Protein AF-A0A6J8E2Y9-F1 (afdb_monomer_lite)

InterPro domains:
  IPR000033 LDLR class B repeat [SM00135] (121-161)
  IPR011042 Six-bladed beta-propeller, TolB-like [G3DSA:2.120.10.30] (101-219)

Structure (mmCIF, N/CA/C/O backbone):
data_AF-A0A6J8E2Y9-F1
#
_entry.id   AF-A0A6J8E2Y9-F1
#
loop_
_atom_site.group_PDB
_atom_site.id
_atom_site.type_symbol
_atom_site.label_atom_id
_atom_site.label_alt_id
_atom_site.label_comp_id
_atom_site.label_asym_id
_atom_site.label_entity_id
_atom_site.label_seq_id
_atom_site.pdbx_PDB_ins_code
_atom_site.Cartn_x
_atom_site.Cartn_y
_atom_site.Cartn_z
_atom_site.occupancy
_atom_site.B_iso_or_equiv
_atom_site.auth_seq_id
_atom_site.auth_comp_id
_atom_site.auth_asym_id
_atom_site.auth_atom_id
_atom_site.pdbx_PDB_model_num
ATOM 1 N N . MET A 1 1 ? -20.180 -26.481 -10.923 1.00 70.12 1 MET A N 1
ATOM 2 C CA . MET A 1 1 ? -19.318 -27.509 -11.562 1.00 70.12 1 MET A CA 1
ATOM 3 C C . MET A 1 1 ? -18.965 -28.592 -10.558 1.00 70.12 1 MET A C 1
ATOM 5 O O . MET A 1 1 ? -19.263 -29.741 -10.837 1.00 70.12 1 MET A O 1
ATOM 9 N N . TRP A 1 2 ? -18.386 -28.246 -9.404 1.00 77.81 2 TRP A N 1
ATOM 10 C CA . TRP A 1 2 ? -18.069 -29.226 -8.360 1.00 77.81 2 TRP A CA 1
ATOM 11 C C . TRP A 1 2 ? -19.312 -29.910 -7.776 1.00 77.81 2 TRP A C 1
ATOM 13 O O . TRP A 1 2 ? -19.297 -31.125 -7.638 1.00 77.81 2 TRP A O 1
ATOM 23 N N . ASP A 1 3 ? -20.413 -29.176 -7.580 1.00 77.62 3 ASP A N 1
ATOM 24 C CA . ASP A 1 3 ? -21.692 -29.759 -7.129 1.00 77.62 3 ASP A CA 1
ATOM 25 C C . ASP A 1 3 ? -22.223 -30.817 -8.105 1.00 77.62 3 ASP A C 1
ATOM 27 O O . ASP A 1 3 ? -22.587 -31.912 -7.704 1.00 77.62 3 ASP A O 1
ATOM 31 N N . LEU A 1 4 ? -22.143 -30.546 -9.413 1.00 81.12 4 LEU A N 1
ATOM 32 C CA . LEU A 1 4 ? -22.521 -31.510 -10.452 1.00 81.12 4 LEU A CA 1
ATOM 33 C C . LEU A 1 4 ? -21.647 -32.776 -10.403 1.00 81.12 4 LEU A C 1
ATOM 35 O O . LEU A 1 4 ? -22.139 -33.876 -10.629 1.00 81.12 4 LEU A O 1
ATOM 39 N N . LEU A 1 5 ? -20.350 -32.630 -10.117 1.00 78.56 5 LEU A N 1
ATOM 40 C CA . LEU A 1 5 ? -19.433 -33.763 -9.972 1.00 78.56 5 LEU A CA 1
ATOM 41 C C . LEU A 1 5 ? -19.804 -34.612 -8.743 1.00 78.56 5 LEU A C 1
ATOM 43 O O . LEU A 1 5 ? -19.830 -35.838 -8.831 1.00 78.56 5 LEU A O 1
ATOM 47 N N . ILE A 1 6 ? -20.143 -33.960 -7.625 1.00 78.69 6 ILE A N 1
ATOM 48 C CA . ILE A 1 6 ? -20.624 -34.611 -6.399 1.00 78.69 6 ILE A CA 1
ATOM 49 C C . ILE A 1 6 ? -21.936 -35.350 -6.667 1.00 78.69 6 ILE A C 1
ATOM 51 O O . ILE A 1 6 ? -22.063 -36.511 -6.279 1.00 78.69 6 ILE A O 1
ATOM 55 N N . ASP A 1 7 ? -22.880 -34.723 -7.365 1.00 81.94 7 ASP A N 1
ATOM 56 C CA . ASP A 1 7 ? -24.175 -35.319 -7.697 1.00 81.94 7 ASP A CA 1
ATOM 57 C C . ASP A 1 7 ? -24.011 -36.569 -8.569 1.00 81.94 7 ASP A C 1
ATOM 59 O O . ASP A 1 7 ? -24.633 -37.604 -8.310 1.00 81.94 7 ASP A O 1
ATOM 63 N N . VAL A 1 8 ? -23.122 -36.522 -9.569 1.00 84.19 8 VAL A N 1
ATOM 64 C CA . VAL A 1 8 ? -22.807 -37.681 -10.418 1.00 84.19 8 VAL A CA 1
ATOM 65 C C . VAL A 1 8 ? -22.171 -38.804 -9.598 1.00 84.19 8 VAL A C 1
ATOM 67 O O . VAL A 1 8 ? -22.611 -39.951 -9.696 1.00 84.19 8 VAL A O 1
ATOM 70 N N . CYS A 1 9 ? -21.179 -38.496 -8.758 1.00 80.38 9 CYS A N 1
ATOM 71 C CA . CYS A 1 9 ? -20.552 -39.489 -7.886 1.00 80.38 9 CYS A CA 1
ATOM 72 C C . CYS A 1 9 ? -21.570 -40.122 -6.931 1.00 80.38 9 CYS A C 1
ATOM 74 O O . CYS A 1 9 ? -21.637 -41.345 -6.831 1.00 80.38 9 CYS A O 1
ATOM 76 N N . THR A 1 10 ? -22.432 -39.309 -6.320 1.00 81.19 10 THR A N 1
ATOM 77 C CA . THR A 1 10 ? -23.489 -39.765 -5.408 1.00 81.19 10 THR A CA 1
ATOM 78 C C . THR A 1 10 ? -24.481 -40.682 -6.122 1.00 81.19 10 THR A C 1
ATOM 80 O O . THR A 1 10 ? -24.811 -41.755 -5.616 1.00 81.19 10 THR A O 1
ATOM 83 N N . THR A 1 11 ? -24.889 -40.319 -7.342 1.00 88.12 11 THR A N 1
ATOM 84 C CA . THR A 1 11 ? -25.782 -41.133 -8.186 1.00 88.12 11 THR A CA 1
ATOM 85 C C . THR A 1 11 ? -25.159 -42.489 -8.531 1.00 88.12 11 THR A C 1
ATOM 87 O O . THR A 1 11 ? -25.859 -43.498 -8.597 1.00 88.12 11 THR A O 1
ATOM 90 N N . GLN A 1 12 ? -23.835 -42.541 -8.692 1.00 89.06 12 GLN A N 1
ATOM 91 C CA . GLN A 1 12 ? -23.089 -43.777 -8.941 1.00 89.06 12 GLN A CA 1
ATOM 92 C C . GLN A 1 12 ? -22.624 -44.500 -7.667 1.00 89.06 12 GLN A C 1
ATOM 94 O O . GLN A 1 12 ? -21.910 -45.496 -7.763 1.00 89.06 12 GLN A O 1
ATOM 99 N N . ARG A 1 13 ? -23.044 -44.045 -6.475 1.00 85.56 13 ARG A N 1
ATOM 100 C CA . ARG A 1 13 ? -22.609 -44.577 -5.167 1.00 85.56 13 ARG A CA 1
ATOM 101 C C . ARG A 1 13 ? -21.087 -44.535 -4.967 1.00 85.56 13 ARG A C 1
ATOM 103 O O . ARG A 1 13 ? -20.523 -45.372 -4.267 1.00 85.56 13 ARG A O 1
ATOM 110 N N . LEU A 1 14 ? -20.427 -43.557 -5.579 1.00 80.44 14 LEU A N 1
ATOM 111 C CA . LEU A 1 14 ? -19.013 -43.259 -5.400 1.00 80.44 14 LEU A CA 1
ATOM 112 C C . LEU A 1 14 ? -18.861 -42.126 -4.384 1.00 80.44 14 LEU A C 1
ATOM 114 O O . LEU A 1 14 ? -19.576 -41.126 -4.438 1.00 80.44 14 LEU A O 1
ATOM 118 N N . THR A 1 15 ? -17.900 -42.258 -3.472 1.00 69.56 15 THR A N 1
ATOM 119 C CA . THR A 1 15 ? -17.526 -41.179 -2.554 1.00 69.56 15 THR A CA 1
ATOM 120 C C . THR A 1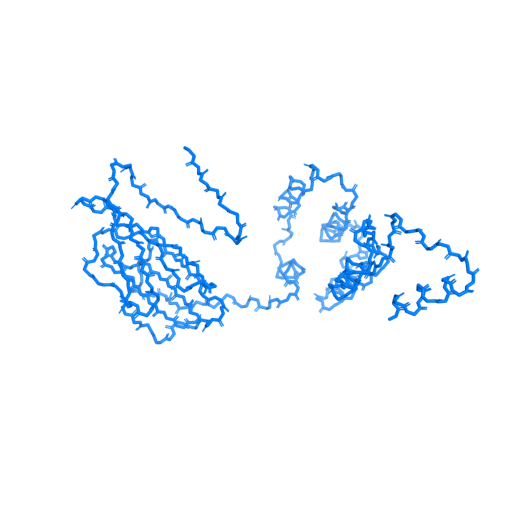 15 ? -16.333 -40.435 -3.129 1.00 69.56 15 THR A C 1
ATOM 122 O O . THR A 1 15 ? -15.267 -41.014 -3.328 1.00 69.56 15 THR A O 1
ATOM 125 N N . LEU A 1 16 ? -16.510 -39.143 -3.393 1.00 68.56 16 LEU A N 1
ATOM 126 C CA . LEU A 1 16 ? -15.423 -38.283 -3.832 1.00 68.56 16 LEU A CA 1
ATOM 127 C C . LEU A 1 16 ? -14.592 -37.890 -2.595 1.00 68.56 16 LEU A C 1
ATOM 129 O O . LEU A 1 16 ? -15.016 -37.070 -1.784 1.00 68.56 16 LEU A O 1
ATOM 133 N N . GLN A 1 17 ? -13.441 -38.538 -2.407 1.00 64.56 17 GLN A N 1
ATOM 134 C CA . GLN A 1 17 ? -12.450 -38.155 -1.399 1.00 64.56 17 GLN A CA 1
ATOM 135 C C . GLN A 1 17 ? -11.298 -37.426 -2.084 1.00 64.56 17 GLN A C 1
ATOM 137 O O . GLN A 1 17 ? -10.570 -37.993 -2.893 1.00 64.56 17 GLN A O 1
ATOM 142 N N . HIS A 1 18 ? -11.134 -36.156 -1.751 1.00 66.88 18 HIS A N 1
ATOM 143 C CA . HIS A 1 18 ? -10.047 -35.306 -2.227 1.00 66.88 18 HIS A CA 1
ATOM 144 C C . HIS A 1 18 ? -9.370 -34.696 -1.010 1.00 66.88 18 HIS A C 1
ATOM 146 O O . HIS A 1 18 ? -9.799 -33.672 -0.482 1.00 66.88 18 HIS A O 1
ATOM 152 N N . GLU A 1 19 ? -8.314 -35.367 -0.567 1.00 75.19 19 GLU A N 1
ATOM 153 C CA . GLU A 1 19 ? -7.377 -34.840 0.423 1.00 75.19 19 GLU A CA 1
ATOM 154 C C . GLU A 1 19 ? -6.520 -33.723 -0.193 1.00 75.19 19 GLU A C 1
ATOM 156 O O . GLU A 1 19 ? -6.191 -32.746 0.477 1.00 75.19 19 GLU A O 1
ATOM 161 N N . VAL A 1 20 ? -6.241 -33.816 -1.502 1.00 79.00 20 VAL A N 1
ATOM 162 C CA . VAL A 1 20 ? -5.525 -32.798 -2.276 1.00 79.00 20 VAL A CA 1
ATOM 163 C C . VAL A 1 20 ? -6.256 -32.502 -3.587 1.00 79.00 20 VAL A C 1
ATOM 165 O O . VAL A 1 20 ? -6.556 -33.412 -4.359 1.00 79.00 20 VAL A O 1
ATOM 168 N N . VAL A 1 21 ? -6.511 -31.224 -3.870 1.00 79.31 21 VAL A N 1
ATOM 169 C CA . VAL A 1 21 ? -7.114 -30.750 -5.125 1.00 79.31 21 VAL A CA 1
ATOM 170 C C . VAL A 1 21 ? -6.085 -29.929 -5.893 1.00 79.31 21 VAL A C 1
ATOM 172 O O . VAL A 1 21 ? -5.622 -28.896 -5.409 1.00 79.31 21 VAL A O 1
ATOM 175 N N . HIS A 1 22 ? -5.726 -30.385 -7.096 1.00 80.00 22 HIS A N 1
ATOM 176 C CA . HIS A 1 22 ? -4.736 -29.714 -7.935 1.00 80.00 22 HIS A CA 1
ATOM 177 C C . HIS A 1 22 ? -5.402 -28.721 -8.897 1.00 80.00 22 HIS A C 1
ATOM 179 O O . HIS A 1 22 ? -6.110 -29.131 -9.818 1.00 80.00 22 HIS A O 1
ATOM 185 N N . ILE A 1 23 ? -5.194 -27.420 -8.692 1.00 76.25 23 ILE A N 1
ATOM 186 C CA . ILE A 1 23 ? -5.850 -26.344 -9.461 1.00 76.25 23 ILE A CA 1
ATOM 187 C C . ILE A 1 23 ? -4.864 -25.242 -9.859 1.00 76.25 23 ILE A C 1
ATOM 189 O O . ILE A 1 23 ? -3.729 -25.196 -9.392 1.00 76.25 23 ILE A O 1
ATOM 193 N N . ASP A 1 24 ? -5.259 -24.375 -10.793 1.00 69.50 24 ASP A N 1
ATOM 194 C CA . ASP A 1 24 ? -4.468 -23.191 -11.134 1.00 69.50 24 ASP A CA 1
ATOM 195 C C . ASP A 1 24 ? -4.525 -22.133 -10.012 1.00 69.50 24 ASP A C 1
ATOM 197 O O . ASP A 1 24 ? -5.365 -22.194 -9.120 1.00 69.50 24 ASP A O 1
ATOM 201 N N . PHE A 1 25 ? -3.632 -21.140 -10.063 1.00 67.44 25 PHE A N 1
ATOM 202 C CA . PHE A 1 25 ? -3.518 -20.077 -9.049 1.00 67.44 25 PHE A CA 1
ATOM 203 C C . PHE A 1 25 ? -4.663 -19.043 -9.090 1.00 67.44 25 PHE A C 1
ATOM 205 O O . PHE A 1 25 ? -4.533 -17.935 -8.561 1.00 67.44 25 PHE A O 1
ATOM 212 N N . LYS A 1 26 ? -5.783 -19.330 -9.765 1.00 66.81 26 LYS A N 1
ATOM 213 C CA . LYS A 1 26 ? -6.887 -18.370 -9.837 1.00 66.81 26 LYS A CA 1
ATOM 214 C C . LYS A 1 26 ? -7.632 -18.346 -8.510 1.00 66.81 26 LYS A C 1
ATOM 216 O O . LYS A 1 26 ? -8.218 -19.342 -8.093 1.00 66.81 26 LYS A O 1
ATOM 221 N N . CYS A 1 27 ? -7.725 -17.160 -7.911 1.00 69.12 27 CYS A N 1
ATOM 222 C CA . CYS A 1 27 ? -8.464 -16.937 -6.664 1.00 69.12 27 CYS A CA 1
ATOM 223 C C . CYS A 1 27 ? -9.913 -17.467 -6.722 1.00 69.12 27 CYS A C 1
ATOM 225 O O . CYS A 1 27 ? -10.398 -18.067 -5.764 1.00 69.12 27 CYS A O 1
ATOM 227 N N . ALA A 1 28 ? -10.584 -17.333 -7.873 1.00 74.06 28 ALA A N 1
ATOM 228 C CA . ALA A 1 28 ? -11.926 -17.881 -8.084 1.00 74.06 28 ALA A CA 1
ATOM 229 C C . ALA A 1 28 ? -11.971 -19.419 -7.981 1.00 74.06 28 ALA A C 1
ATOM 231 O O . ALA A 1 28 ? -12.913 -19.964 -7.410 1.00 74.06 28 ALA A O 1
ATOM 232 N N . MET A 1 29 ? -10.945 -20.113 -8.484 1.00 75.44 29 MET A N 1
ATOM 233 C CA . MET A 1 29 ? -10.838 -21.573 -8.401 1.00 75.44 29 MET A CA 1
ATOM 234 C C . MET A 1 29 ? -10.559 -22.020 -6.970 1.00 75.44 29 MET A C 1
ATOM 236 O O . MET A 1 29 ? -11.227 -22.928 -6.481 1.00 75.44 29 MET A O 1
ATOM 240 N N . HIS A 1 30 ? -9.649 -21.330 -6.275 1.00 78.19 30 HIS A N 1
ATOM 241 C CA . HIS A 1 30 ? -9.374 -21.581 -4.860 1.00 78.19 30 HIS A CA 1
ATOM 242 C C . HIS A 1 30 ? -10.644 -21.396 -4.023 1.00 78.19 30 HIS A C 1
ATOM 244 O O . HIS A 1 30 ? -11.036 -22.293 -3.289 1.00 78.19 30 HIS A O 1
ATOM 250 N N . THR A 1 31 ? -11.349 -20.279 -4.215 1.00 80.94 31 THR A N 1
ATOM 251 C CA . THR A 1 31 ? -12.595 -19.972 -3.499 1.00 80.94 31 THR A CA 1
ATOM 252 C C . THR A 1 31 ? -13.671 -21.028 -3.755 1.00 80.94 31 THR A C 1
ATOM 254 O O . THR A 1 31 ? -14.355 -21.446 -2.824 1.00 80.94 31 THR A O 1
ATOM 257 N N . ALA A 1 32 ? -13.833 -21.477 -5.003 1.00 82.62 32 ALA A N 1
ATOM 258 C CA . ALA A 1 32 ? -14.795 -22.520 -5.344 1.00 82.62 32 ALA A CA 1
ATOM 259 C C . ALA A 1 32 ? -14.448 -23.865 -4.682 1.00 82.62 32 ALA A C 1
ATOM 261 O O . ALA A 1 32 ? -15.334 -24.527 -4.143 1.00 82.62 32 ALA A O 1
ATOM 262 N N . VAL A 1 33 ? -13.168 -24.249 -4.681 1.00 82.31 33 VAL A N 1
ATOM 263 C CA . VAL A 1 33 ? -12.699 -25.491 -4.050 1.00 82.31 33 VAL A CA 1
ATOM 264 C C . VAL A 1 33 ? -12.843 -25.428 -2.535 1.00 82.31 33 VAL A C 1
ATOM 266 O O . VAL A 1 33 ? -13.421 -26.345 -1.970 1.00 82.31 33 VAL A O 1
ATOM 269 N N . THR A 1 34 ? -12.437 -24.344 -1.873 1.00 82.81 34 THR A N 1
ATOM 270 C CA . THR A 1 34 ? -12.565 -24.214 -0.411 1.00 82.81 34 THR A CA 1
ATOM 271 C C . THR A 1 34 ? -14.026 -24.213 0.054 1.00 82.81 34 THR A C 1
ATOM 273 O O . THR A 1 34 ? -14.320 -24.748 1.118 1.00 82.81 34 THR A O 1
ATOM 276 N N . LYS A 1 35 ? -14.955 -23.668 -0.747 1.00 85.00 35 LYS A N 1
ATOM 277 C CA . LYS A 1 35 ? -16.403 -23.713 -0.458 1.00 85.00 35 LYS A CA 1
ATOM 278 C C . LYS A 1 35 ? -17.024 -25.098 -0.627 1.00 85.00 35 LYS A C 1
ATOM 280 O O . LYS A 1 35 ? -18.031 -25.388 0.006 1.00 85.00 35 LYS A O 1
ATOM 285 N N . THR A 1 36 ? -16.468 -25.922 -1.510 1.00 83.81 36 THR A N 1
ATOM 286 C CA . THR A 1 36 ? -17.036 -27.243 -1.815 1.00 83.81 36 THR A CA 1
ATOM 287 C C . THR A 1 36 ? -16.364 -28.340 -0.985 1.00 83.81 36 THR A C 1
ATOM 289 O O . THR A 1 36 ? -17.017 -29.228 -0.446 1.00 83.81 36 THR A O 1
ATOM 292 N N . PHE A 1 37 ? -15.045 -28.251 -0.830 1.00 83.75 37 PHE A N 1
ATOM 293 C CA . PHE A 1 37 ? -14.177 -29.251 -0.222 1.00 83.75 37 PHE A CA 1
ATOM 294 C C . PHE A 1 37 ? -13.388 -28.628 0.933 1.00 83.75 37 PHE A C 1
ATOM 296 O O . PHE A 1 37 ? -12.185 -28.404 0.848 1.00 83.75 37 PHE A O 1
ATOM 303 N N . HIS A 1 38 ? -14.087 -28.349 2.033 1.00 79.25 38 HIS A N 1
ATOM 304 C CA . HIS A 1 38 ? -13.563 -27.617 3.193 1.00 79.25 38 HIS A CA 1
ATOM 305 C C . HIS A 1 38 ? -12.289 -28.217 3.818 1.00 79.25 38 HIS A C 1
ATOM 307 O O . HIS A 1 38 ? -11.498 -27.484 4.402 1.00 79.25 38 HIS A O 1
ATOM 313 N N . ALA A 1 39 ? -12.094 -29.535 3.701 1.00 79.31 39 ALA A N 1
ATOM 314 C CA . ALA A 1 39 ? -10.938 -30.252 4.244 1.00 79.31 39 ALA A CA 1
ATOM 315 C C . ALA A 1 39 ? -9.841 -30.546 3.201 1.00 79.31 39 ALA A C 1
ATOM 317 O O . ALA A 1 39 ? -8.832 -31.158 3.541 1.00 79.31 39 ALA A O 1
ATOM 318 N N . ALA A 1 40 ? -10.030 -30.156 1.935 1.00 82.31 40 ALA A N 1
ATOM 319 C CA . ALA A 1 40 ? -9.052 -30.429 0.890 1.00 82.31 40 ALA A CA 1
ATOM 320 C C . ALA A 1 40 ? -7.868 -29.458 0.963 1.00 82.31 40 ALA A C 1
ATOM 322 O O . ALA A 1 40 ? -8.040 -28.239 1.027 1.00 82.31 40 ALA A O 1
ATOM 323 N N . THR A 1 41 ? -6.657 -29.995 0.854 1.00 81.00 41 THR A N 1
ATOM 324 C CA . THR A 1 41 ? -5.452 -29.200 0.624 1.00 81.00 41 THR A CA 1
ATOM 325 C C . THR A 1 41 ? -5.402 -28.779 -0.842 1.00 81.00 41 THR A C 1
ATOM 327 O O . THR A 1 41 ? -5.523 -29.605 -1.746 1.00 81.00 41 THR A O 1
ATOM 330 N N . ILE A 1 42 ? -5.210 -27.490 -1.114 1.00 80.06 42 ILE A N 1
ATOM 331 C CA . ILE A 1 42 ? -5.029 -27.009 -2.487 1.00 80.06 42 ILE A CA 1
ATOM 332 C C . ILE A 1 42 ? -3.561 -27.170 -2.871 1.00 80.06 42 ILE A C 1
ATOM 334 O O . ILE A 1 42 ? -2.676 -26.606 -2.231 1.00 80.06 42 ILE A O 1
ATOM 338 N N . SER A 1 43 ? -3.310 -27.910 -3.947 1.00 80.38 43 SER A N 1
ATOM 339 C CA . SER A 1 43 ? -2.003 -27.960 -4.593 1.00 80.38 43 SER A CA 1
ATOM 340 C C . SER A 1 43 ? -2.068 -27.141 -5.875 1.00 80.38 43 SER A C 1
ATOM 342 O O . SER A 1 43 ? -2.904 -27.376 -6.746 1.00 80.38 43 SER A O 1
ATOM 344 N N . CYS A 1 44 ? -1.221 -26.129 -5.993 1.00 74.62 44 CYS A N 1
ATOM 345 C CA . CYS A 1 44 ? -1.283 -25.234 -7.137 1.00 74.62 44 CYS A CA 1
ATOM 346 C C . CYS A 1 44 ? -0.422 -25.744 -8.298 1.00 74.62 44 CYS A C 1
ATOM 348 O O . CYS A 1 44 ? 0.718 -26.176 -8.124 1.00 74.62 44 CYS A O 1
ATOM 350 N N . CYS A 1 45 ? -0.940 -25.625 -9.517 1.00 77.00 45 CYS A N 1
ATOM 351 C CA . CYS A 1 45 ? -0.294 -26.188 -10.692 1.00 77.00 45 CYS A CA 1
ATOM 352 C C . CYS A 1 45 ? 0.894 -25.349 -11.188 1.00 77.00 45 CYS A C 1
ATOM 354 O O . CYS A 1 45 ? 0.729 -24.271 -11.774 1.00 77.00 45 CYS A O 1
ATOM 356 N N . ARG A 1 46 ? 2.107 -25.907 -11.038 1.00 73.94 46 ARG A N 1
ATOM 357 C CA . ARG A 1 46 ? 3.373 -25.324 -11.527 1.00 73.94 46 ARG A CA 1
ATOM 358 C C . ARG A 1 46 ? 3.334 -25.008 -13.020 1.00 73.94 46 ARG A C 1
ATOM 360 O O . ARG A 1 46 ? 3.904 -24.008 -13.441 1.00 73.94 46 ARG A O 1
ATOM 367 N N . PHE A 1 47 ? 2.676 -25.840 -13.826 1.00 73.88 47 PHE A N 1
ATOM 368 C CA . PHE A 1 47 ? 2.616 -25.634 -15.272 1.00 73.88 47 PHE A CA 1
ATOM 369 C C . PHE A 1 47 ? 1.956 -24.291 -15.613 1.00 73.88 47 PHE A C 1
ATOM 371 O O . PHE A 1 47 ? 2.525 -23.489 -16.350 1.00 73.88 47 PHE A O 1
ATOM 378 N N . TYR A 1 48 ? 0.804 -23.991 -15.008 1.00 67.31 48 TYR A N 1
ATOM 379 C CA . TYR A 1 48 ? 0.102 -22.727 -15.241 1.00 67.31 48 TYR A CA 1
ATOM 380 C C . TYR A 1 48 ? 0.824 -21.522 -14.635 1.00 67.31 48 TYR A C 1
ATOM 382 O O . TYR A 1 48 ? 0.793 -20.434 -15.220 1.00 67.31 48 TYR A O 1
ATOM 390 N N . LEU A 1 49 ? 1.511 -21.713 -13.508 1.00 74.19 49 LEU A N 1
ATOM 391 C CA . LEU A 1 49 ? 2.375 -20.692 -12.920 1.00 74.19 49 LEU A CA 1
ATOM 392 C C . LEU A 1 49 ? 3.538 -20.345 -13.859 1.00 74.19 49 LEU A C 1
ATOM 394 O O . LEU A 1 49 ? 3.719 -19.182 -14.214 1.00 74.19 49 LEU A O 1
ATOM 398 N N . GLY A 1 50 ? 4.238 -21.363 -14.366 1.00 82.31 50 GLY A N 1
ATOM 399 C CA . GLY A 1 50 ? 5.305 -21.222 -15.355 1.00 82.31 50 GLY A CA 1
ATOM 400 C C . GLY A 1 50 ? 4.837 -20.522 -16.630 1.00 82.31 50 GLY A C 1
ATOM 401 O O . GLY A 1 50 ? 5.493 -19.596 -17.091 1.00 82.31 50 GLY A O 1
ATOM 402 N N . GLN A 1 51 ? 3.663 -20.881 -17.160 1.00 80.62 51 GLN A N 1
ATOM 403 C CA . GLN A 1 51 ? 3.083 -20.219 -18.338 1.00 80.62 51 GLN A CA 1
ATOM 404 C C . GLN A 1 51 ? 2.700 -18.754 -18.085 1.00 80.62 51 GLN A C 1
ATOM 406 O O . GLN A 1 51 ? 2.771 -17.918 -18.986 1.00 80.62 51 GLN A O 1
ATOM 411 N N . SER A 1 52 ? 2.245 -18.422 -16.877 1.00 80.25 52 SER A N 1
ATOM 412 C CA . SER A 1 52 ? 1.883 -17.044 -16.518 1.00 80.25 52 SER A CA 1
ATOM 413 C C . SER A 1 52 ? 3.128 -16.175 -16.359 1.00 80.25 52 SER A C 1
ATOM 415 O O . SER A 1 52 ? 3.192 -15.072 -16.901 1.00 80.25 52 SER A O 1
ATOM 417 N N . TRP A 1 53 ? 4.154 -16.709 -15.703 1.00 84.69 53 TRP A N 1
ATOM 418 C CA . TRP A 1 53 ? 5.449 -16.057 -15.577 1.00 84.69 53 TRP A CA 1
ATOM 419 C C . TRP A 1 53 ? 6.177 -15.908 -16.912 1.00 84.69 53 TRP A C 1
ATOM 421 O O . TRP A 1 53 ? 6.703 -14.835 -17.191 1.00 84.69 53 TRP A O 1
ATOM 431 N N . TRP A 1 54 ? 6.149 -16.925 -17.776 1.00 88.88 54 TRP A N 1
ATOM 432 C CA . TRP A 1 54 ? 6.737 -16.836 -19.112 1.00 88.88 54 TRP A CA 1
ATOM 433 C C . TRP A 1 54 ? 6.101 -15.710 -19.934 1.00 88.88 54 TRP A C 1
ATOM 435 O O . TRP A 1 54 ? 6.811 -14.856 -20.463 1.00 88.88 54 TRP A O 1
ATOM 445 N N . ARG A 1 55 ? 4.764 -15.617 -19.941 1.00 86.81 55 ARG A N 1
ATOM 446 C CA . ARG A 1 55 ? 4.048 -14.498 -20.577 1.00 86.81 55 ARG A CA 1
ATOM 447 C C . ARG A 1 55 ? 4.466 -13.142 -20.009 1.00 86.81 55 ARG A C 1
ATOM 449 O O . ARG A 1 55 ? 4.618 -12.183 -20.764 1.00 86.81 55 ARG A O 1
ATOM 456 N N . LYS A 1 56 ? 4.702 -13.054 -18.695 1.00 85.06 56 LYS A N 1
ATOM 457 C CA . LYS A 1 56 ? 5.192 -11.825 -18.061 1.00 85.06 56 LYS A CA 1
ATOM 458 C C . LYS A 1 56 ? 6.606 -11.475 -18.528 1.00 85.06 56 LYS A C 1
ATOM 460 O O . LYS A 1 56 ? 6.800 -10.354 -18.985 1.00 85.06 56 LYS A O 1
ATOM 465 N N . ILE A 1 57 ? 7.546 -12.419 -18.489 1.00 91.12 57 ILE A N 1
ATOM 466 C CA . ILE A 1 57 ? 8.926 -12.258 -18.988 1.00 91.12 57 ILE A CA 1
ATOM 467 C C . ILE A 1 57 ? 8.931 -11.777 -20.445 1.00 91.12 57 ILE A C 1
ATOM 469 O O . ILE A 1 57 ? 9.683 -10.869 -20.802 1.00 91.12 57 ILE A O 1
ATOM 473 N N . GLN A 1 58 ? 8.056 -12.340 -21.282 1.00 91.25 58 GLN A N 1
ATOM 474 C CA . GLN A 1 58 ? 7.866 -11.895 -22.663 1.00 91.25 58 GLN A CA 1
ATOM 475 C C . GLN A 1 58 ? 7.373 -10.445 -22.734 1.00 91.25 58 GLN A C 1
ATOM 477 O O . GLN A 1 58 ? 7.979 -9.632 -23.427 1.00 91.25 58 GLN A O 1
ATOM 482 N N . SER A 1 59 ? 6.324 -10.102 -21.979 1.00 87.75 59 SER A N 1
ATOM 483 C CA . SER A 1 59 ? 5.709 -8.764 -22.001 1.00 87.75 59 SER A CA 1
ATOM 484 C C . SER A 1 59 ? 6.644 -7.625 -21.581 1.00 87.75 59 SER A C 1
ATOM 486 O O . SER A 1 59 ? 6.465 -6.498 -22.030 1.00 87.75 59 SER A O 1
ATOM 488 N N . 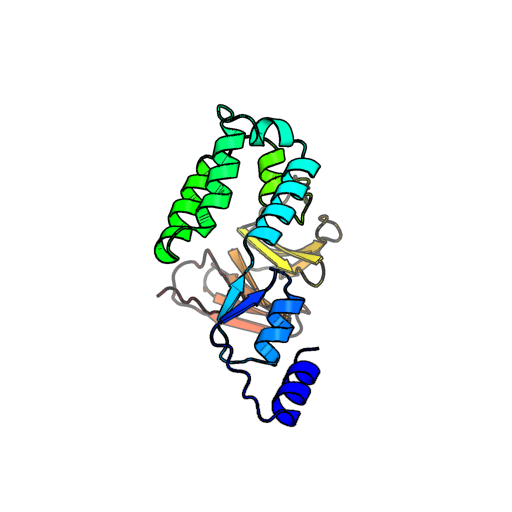ILE A 1 60 ? 7.644 -7.908 -20.741 1.00 89.25 60 ILE A N 1
ATOM 489 C CA . ILE A 1 60 ? 8.610 -6.913 -20.243 1.00 89.25 60 ILE A CA 1
ATOM 490 C C . ILE A 1 60 ? 9.960 -6.971 -20.973 1.00 89.25 60 ILE A C 1
ATOM 492 O O . ILE A 1 60 ? 10.908 -6.297 -20.576 1.00 89.25 60 ILE A O 1
ATOM 496 N N . GLY A 1 61 ? 10.056 -7.757 -22.051 1.00 90.75 61 GLY A N 1
ATOM 497 C CA . GLY A 1 61 ? 11.239 -7.801 -22.910 1.00 90.75 61 GLY A CA 1
ATOM 498 C C . GLY A 1 61 ? 12.460 -8.452 -22.258 1.00 90.75 61 GLY A C 1
ATOM 499 O O . GLY A 1 61 ? 13.575 -7.986 -22.479 1.00 90.75 61 GLY A O 1
ATOM 500 N N . LEU A 1 62 ? 12.253 -9.501 -21.454 1.00 92.94 62 LEU A N 1
ATOM 501 C CA . LEU A 1 62 ? 13.312 -10.293 -20.801 1.00 92.94 62 LEU A CA 1
ATOM 502 C C . LE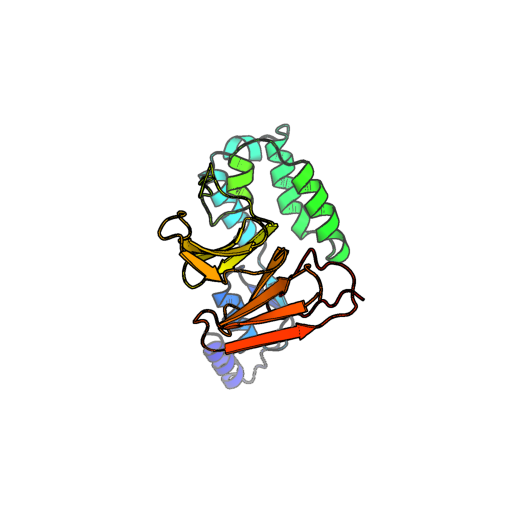U A 1 62 ? 13.460 -11.701 -21.397 1.00 92.94 62 LEU A C 1
ATOM 504 O O . LEU A 1 62 ? 14.067 -12.589 -20.809 1.00 92.94 62 LEU A O 1
ATOM 508 N N . SER A 1 63 ? 12.871 -11.949 -22.569 1.00 94.88 63 SER A N 1
ATOM 509 C CA . SER A 1 63 ? 12.921 -13.279 -23.194 1.00 94.88 63 SER A CA 1
ATOM 510 C C . SER A 1 63 ? 14.330 -13.721 -23.586 1.00 94.88 63 SER A C 1
ATOM 512 O O . SER A 1 63 ? 14.578 -14.923 -23.612 1.00 94.88 63 SER A O 1
ATOM 514 N N . ALA A 1 64 ? 15.213 -12.780 -23.937 1.00 94.62 64 ALA A N 1
ATOM 515 C CA . ALA A 1 64 ? 16.607 -13.071 -24.261 1.00 94.62 64 ALA A CA 1
ATOM 516 C C . ALA A 1 64 ? 17.392 -13.387 -22.983 1.00 94.62 64 ALA A C 1
ATOM 518 O O . ALA A 1 64 ? 17.949 -14.475 -22.886 1.00 94.62 64 ALA A O 1
ATOM 519 N N . ASP A 1 65 ? 17.307 -12.509 -21.978 1.00 93.56 65 ASP A N 1
ATOM 520 C CA . ASP A 1 65 ? 17.934 -12.691 -20.666 1.00 93.56 65 ASP A CA 1
ATOM 521 C C . ASP A 1 65 ? 17.550 -14.014 -20.010 1.00 93.56 65 ASP A C 1
ATOM 523 O O . ASP A 1 65 ? 18.408 -14.752 -19.551 1.00 93.56 65 ASP A O 1
ATOM 527 N N . TYR A 1 66 ? 16.263 -14.370 -20.019 1.00 93.12 66 TYR A N 1
ATOM 528 C CA . TYR A 1 66 ? 15.807 -15.621 -19.414 1.00 93.12 66 TYR A CA 1
ATOM 529 C C . TYR A 1 66 ? 16.343 -16.880 -20.116 1.00 93.12 66 TYR A C 1
ATOM 531 O O . TYR A 1 66 ? 16.436 -17.940 -19.503 1.00 93.12 66 TYR A O 1
ATOM 539 N N . LYS A 1 67 ? 16.653 -16.796 -21.415 1.00 93.06 67 LYS A N 1
ATOM 540 C CA . LYS A 1 67 ? 17.199 -17.922 -22.191 1.00 93.06 67 LYS A CA 1
ATOM 541 C C . LYS A 1 67 ? 18.719 -18.007 -22.110 1.00 93.06 67 LYS A C 1
ATOM 543 O O . LYS A 1 67 ? 19.271 -19.072 -22.382 1.00 93.06 67 LYS A O 1
ATOM 548 N N . ASP A 1 68 ? 19.368 -16.901 -21.778 1.00 93.88 68 ASP A N 1
ATOM 549 C CA . ASP A 1 68 ? 20.804 -16.822 -21.601 1.00 93.88 68 ASP A CA 1
ATOM 550 C C . ASP A 1 68 ? 21.185 -17.330 -20.204 1.00 93.88 68 ASP A C 1
ATOM 552 O O . ASP A 1 68 ? 20.787 -16.775 -19.182 1.00 93.88 68 ASP A O 1
ATOM 556 N N . LYS A 1 69 ? 21.958 -18.418 -20.159 1.00 87.62 69 LYS A N 1
ATOM 557 C CA . LYS A 1 69 ? 22.392 -19.034 -18.896 1.00 87.62 69 LYS A CA 1
ATOM 558 C C . LYS A 1 69 ? 23.462 -18.213 -18.185 1.00 87.62 69 LYS A C 1
ATOM 560 O O . LYS A 1 69 ? 23.649 -18.390 -16.981 1.00 87.62 69 LYS A O 1
ATOM 565 N N . ASP A 1 70 ? 24.140 -17.336 -18.915 1.00 92.94 70 ASP A N 1
ATOM 566 C CA . ASP A 1 70 ? 25.197 -16.493 -18.381 1.00 92.94 70 ASP A CA 1
ATOM 567 C C . ASP A 1 70 ? 24.658 -15.132 -17.920 1.00 92.94 70 ASP A C 1
ATOM 569 O O . ASP A 1 70 ? 25.306 -14.485 -17.097 1.00 92.94 70 ASP A O 1
ATOM 573 N N . SER A 1 71 ? 23.440 -14.752 -18.335 1.00 92.75 71 SER A N 1
ATOM 574 C CA . SER A 1 71 ? 22.756 -13.538 -17.876 1.00 92.75 71 SER A CA 1
ATOM 575 C C . SER A 1 71 ? 22.463 -13.597 -16.378 1.00 92.75 71 SER A C 1
ATOM 577 O O . SER A 1 71 ? 21.731 -14.465 -15.896 1.00 92.75 71 SER A O 1
ATOM 579 N N . ASP A 1 72 ? 22.978 -12.620 -15.634 1.00 90.38 72 ASP A N 1
ATOM 580 C CA . ASP A 1 72 ? 22.684 -12.478 -14.206 1.00 90.38 72 ASP A CA 1
ATOM 581 C C . ASP A 1 72 ? 21.197 -12.201 -13.962 1.00 90.38 72 ASP A C 1
ATOM 583 O O . ASP A 1 72 ? 20.614 -12.721 -13.010 1.00 90.38 72 ASP A O 1
ATOM 587 N N . PHE A 1 73 ? 20.536 -11.495 -14.885 1.00 91.12 73 PHE A N 1
ATOM 588 C CA . PHE A 1 73 ? 19.086 -11.325 -14.859 1.00 91.12 73 PHE A CA 1
ATOM 589 C C . PHE A 1 73 ? 18.374 -12.668 -15.101 1.00 91.12 73 PHE A C 1
ATOM 591 O O . PHE A 1 73 ? 17.435 -13.016 -14.383 1.00 91.12 73 PHE A O 1
ATOM 598 N N . GLY A 1 74 ? 18.833 -13.466 -16.069 1.00 92.75 74 GLY A N 1
ATOM 599 C CA . GLY A 1 74 ? 18.307 -14.810 -16.330 1.00 92.75 74 GLY A CA 1
ATOM 600 C C . GLY A 1 74 ? 18.423 -15.749 -15.124 1.00 92.75 74 GLY A C 1
ATOM 601 O O . GLY A 1 74 ? 17.461 -16.445 -14.770 1.00 92.75 74 GLY A O 1
ATOM 602 N N . LYS A 1 75 ? 19.571 -15.719 -14.437 1.00 92.62 75 LYS A N 1
ATOM 603 C CA . LYS A 1 75 ? 19.805 -16.452 -13.183 1.00 92.62 75 LYS A CA 1
ATOM 604 C C . LYS A 1 75 ? 18.889 -15.952 -12.069 1.00 92.62 75 LYS A C 1
ATOM 606 O O . LYS A 1 75 ? 18.221 -16.769 -11.440 1.00 92.62 75 LYS A O 1
ATOM 611 N N . TRP A 1 76 ? 18.788 -14.634 -11.878 1.00 93.38 76 TRP A N 1
ATOM 612 C CA . TRP A 1 76 ? 17.903 -14.027 -10.882 1.00 93.38 76 TRP A CA 1
ATOM 613 C C . TRP A 1 76 ? 16.442 -14.431 -11.094 1.00 93.38 76 TRP A C 1
ATOM 615 O O . TRP A 1 76 ? 15.786 -14.899 -10.162 1.00 93.38 76 TRP A O 1
ATOM 625 N N . LEU A 1 77 ? 15.953 -14.346 -12.339 1.00 92.25 77 LEU A N 1
ATOM 626 C CA . LEU A 1 77 ? 14.628 -14.840 -12.700 1.00 92.25 77 LEU A CA 1
ATOM 627 C C . LEU A 1 77 ? 14.505 -16.299 -12.288 1.00 92.25 77 LEU A C 1
ATOM 629 O O . LEU A 1 77 ? 13.600 -16.613 -11.535 1.00 92.25 77 LEU A O 1
ATOM 633 N N . THR A 1 78 ? 15.427 -17.169 -12.703 1.00 91.69 78 THR A N 1
ATOM 634 C CA . THR A 1 78 ? 15.408 -18.606 -12.381 1.00 91.69 78 THR A CA 1
ATOM 635 C C . THR A 1 78 ? 15.355 -18.880 -10.874 1.00 91.69 78 THR A C 1
ATOM 637 O O . THR A 1 78 ? 14.538 -19.697 -10.440 1.00 91.69 78 THR A O 1
ATOM 640 N N . HIS A 1 79 ? 16.150 -18.175 -10.067 1.00 91.88 79 HIS A N 1
ATOM 641 C CA . HIS A 1 79 ? 16.120 -18.283 -8.606 1.00 91.88 79 HIS A CA 1
ATOM 642 C C . HIS A 1 79 ? 14.774 -17.845 -8.017 1.00 91.88 79 HIS A C 1
ATOM 644 O O . HIS A 1 79 ? 14.270 -18.498 -7.104 1.00 91.88 79 HIS A O 1
ATOM 650 N N . PHE A 1 80 ? 14.122 -16.839 -8.605 1.00 90.06 80 PHE A N 1
ATOM 651 C CA . PHE A 1 80 ? 12.763 -16.444 -8.228 1.00 90.06 80 PHE A CA 1
ATOM 652 C C . PHE A 1 80 ? 11.746 -17.582 -8.397 1.00 90.06 80 PHE A C 1
ATOM 654 O O . PHE A 1 80 ? 10.931 -17.814 -7.506 1.00 90.06 80 PHE A O 1
ATOM 661 N N . PHE A 1 81 ? 11.817 -18.361 -9.486 1.00 87.19 81 PHE A N 1
ATOM 662 C CA . PHE A 1 81 ? 10.990 -19.577 -9.636 1.00 87.19 81 PHE A CA 1
ATOM 663 C C . PHE A 1 81 ? 11.390 -20.669 -8.633 1.00 87.19 81 PHE A C 1
ATOM 665 O O . PHE A 1 81 ? 10.556 -21.493 -8.248 1.00 87.19 81 PHE A O 1
ATOM 672 N N . GLY A 1 82 ? 12.665 -20.688 -8.239 1.00 88.69 82 GLY A N 1
ATOM 673 C CA . GLY A 1 82 ? 13.246 -21.607 -7.264 1.00 88.69 82 GLY A CA 1
ATOM 674 C C . GLY A 1 82 ? 12.650 -21.477 -5.862 1.00 88.69 82 GLY A C 1
ATOM 675 O O . GLY A 1 82 ? 12.563 -22.480 -5.161 1.00 88.69 82 GLY A O 1
ATOM 676 N N . LEU A 1 83 ? 12.143 -20.297 -5.486 1.00 86.38 83 LEU A N 1
ATOM 677 C CA . LEU A 1 83 ? 11.502 -20.070 -4.182 1.00 86.38 83 LEU A CA 1
ATOM 678 C C . LEU A 1 83 ? 10.328 -21.022 -3.919 1.00 86.38 83 LEU A C 1
ATOM 680 O O . LEU A 1 83 ? 10.104 -21.426 -2.783 1.00 86.38 83 LEU A O 1
ATOM 684 N N . ALA A 1 84 ? 9.615 -21.441 -4.969 1.00 82.44 84 ALA A N 1
ATOM 685 C CA . ALA A 1 84 ? 8.516 -22.399 -4.854 1.00 82.44 84 ALA A CA 1
ATOM 686 C C . ALA A 1 84 ? 8.964 -23.821 -4.441 1.00 82.44 84 ALA A C 1
ATOM 688 O O . ALA A 1 84 ? 8.111 -24.661 -4.167 1.00 82.44 84 ALA A O 1
ATOM 689 N N . TYR A 1 85 ? 10.274 -24.102 -4.426 1.00 84.06 85 TYR A N 1
ATOM 690 C CA . TYR A 1 85 ? 10.872 -25.376 -3.994 1.00 84.06 85 TYR A CA 1
ATOM 691 C C . TYR A 1 85 ? 11.413 -25.335 -2.569 1.00 84.06 85 TYR A C 1
ATOM 693 O O . TYR A 1 85 ? 11.859 -26.363 -2.060 1.00 84.06 85 TYR A O 1
ATOM 701 N N . LEU A 1 86 ? 11.412 -24.162 -1.938 1.00 84.00 86 LEU A N 1
ATOM 702 C CA . LEU A 1 86 ? 11.894 -24.017 -0.577 1.00 84.00 86 LEU A CA 1
ATOM 703 C C . LEU A 1 86 ? 10.835 -24.486 0.417 1.00 84.00 86 LEU A C 1
ATOM 705 O O . LEU A 1 86 ? 9.629 -24.371 0.188 1.00 84.00 86 LEU A O 1
ATOM 709 N N . SER A 1 87 ? 11.308 -25.008 1.544 1.00 83.81 87 SER A N 1
ATOM 710 C CA . SER A 1 87 ? 10.457 -25.238 2.702 1.00 83.81 87 SER A CA 1
ATOM 711 C C . SER A 1 87 ? 9.952 -23.897 3.241 1.00 83.81 87 SER A C 1
ATOM 713 O O . SER A 1 87 ? 10.633 -22.876 3.138 1.00 83.81 87 SER A O 1
ATOM 715 N N . THR A 1 88 ? 8.738 -23.880 3.794 1.00 80.00 88 THR A N 1
ATOM 716 C CA . THR A 1 88 ? 8.036 -22.639 4.167 1.00 80.00 88 THR A CA 1
ATOM 717 C C . THR A 1 88 ? 8.790 -21.779 5.179 1.00 80.00 88 THR A C 1
ATOM 719 O O . THR A 1 88 ? 8.649 -20.563 5.156 1.00 80.00 88 THR A O 1
ATOM 722 N N . ASP A 1 89 ? 9.606 -22.398 6.031 1.00 88.06 89 ASP A N 1
ATOM 723 C CA . ASP A 1 89 ? 10.478 -21.751 7.017 1.00 88.06 89 ASP A CA 1
ATOM 724 C C . ASP A 1 89 ? 11.635 -20.955 6.393 1.00 88.06 89 ASP A C 1
ATOM 726 O O . ASP A 1 89 ? 12.143 -20.038 7.025 1.00 88.06 89 ASP A O 1
ATOM 730 N N . LYS A 1 90 ? 12.026 -21.263 5.149 1.00 87.44 90 LYS A N 1
ATOM 731 C CA . LYS A 1 90 ? 13.148 -20.613 4.448 1.00 87.44 90 LYS A CA 1
ATOM 732 C C . LYS A 1 90 ? 12.720 -19.583 3.412 1.00 87.44 90 LYS A C 1
ATOM 734 O O . LYS A 1 90 ? 13.557 -18.859 2.882 1.00 87.44 90 LYS A O 1
ATOM 739 N N . ILE A 1 91 ? 11.427 -19.531 3.084 1.00 83.62 91 ILE A N 1
ATOM 740 C CA . ILE A 1 91 ? 10.923 -18.669 2.009 1.00 83.62 91 ILE A CA 1
ATOM 741 C C . ILE A 1 91 ? 11.208 -17.198 2.312 1.00 83.62 91 ILE A C 1
ATOM 743 O O . ILE A 1 91 ? 11.618 -16.479 1.408 1.00 83.62 91 ILE A O 1
ATOM 747 N N . GLU A 1 92 ? 11.001 -16.749 3.552 1.00 81.19 92 GLU A N 1
ATOM 748 C CA . GLU A 1 92 ? 11.169 -15.338 3.920 1.00 81.19 92 GLU A CA 1
ATOM 749 C C . GLU A 1 92 ? 12.624 -14.881 3.781 1.00 81.19 92 GLU A C 1
ATOM 751 O O . GLU A 1 92 ? 12.895 -13.915 3.069 1.00 81.19 92 GLU A O 1
ATOM 756 N N . GLU A 1 93 ? 13.556 -15.613 4.393 1.00 87.81 93 GLU A N 1
ATOM 757 C CA . GLU A 1 93 ? 14.991 -15.314 4.348 1.00 87.81 93 GLU A CA 1
ATOM 758 C C . GLU A 1 93 ? 15.514 -15.311 2.905 1.00 87.81 93 GLU A C 1
ATOM 760 O O . GLU A 1 93 ? 16.026 -14.295 2.432 1.00 87.81 93 GLU A O 1
ATOM 765 N N . CYS A 1 94 ? 15.282 -16.393 2.153 1.00 89.44 94 CYS A N 1
ATOM 766 C CA . CYS A 1 94 ? 15.744 -16.488 0.768 1.00 89.44 94 CYS A CA 1
ATOM 767 C C . CYS A 1 94 ? 15.060 -15.474 -0.158 1.00 89.44 94 CYS A C 1
ATOM 769 O O . CYS A 1 94 ? 15.647 -15.058 -1.156 1.00 89.44 94 CYS A O 1
ATOM 771 N N . PHE A 1 95 ? 13.819 -15.067 0.132 1.00 87.94 95 PHE A N 1
ATOM 772 C CA . PHE A 1 95 ? 13.165 -14.004 -0.626 1.00 87.94 95 PHE A CA 1
ATOM 773 C C . PHE A 1 95 ? 13.848 -12.659 -0.382 1.00 87.94 95 PHE A C 1
ATOM 775 O O . PHE A 1 95 ? 14.091 -11.934 -1.342 1.00 87.94 95 PHE A O 1
ATOM 782 N N . VAL A 1 96 ? 14.180 -12.322 0.867 1.00 85.31 96 VAL A N 1
ATOM 783 C CA . VAL A 1 96 ? 14.890 -11.073 1.189 1.00 85.31 96 VAL A CA 1
ATOM 784 C C . VAL A 1 96 ? 16.245 -11.022 0.485 1.00 85.31 96 VAL A C 1
ATOM 786 O O . VAL A 1 96 ? 16.539 -10.020 -0.166 1.00 85.31 96 VAL A O 1
ATOM 789 N N . GLU A 1 97 ? 17.020 -12.106 0.547 1.00 90.69 97 GLU A N 1
ATOM 790 C CA . GLU A 1 97 ? 18.310 -12.217 -0.146 1.00 90.69 97 GLU A CA 1
ATOM 791 C C . GLU A 1 97 ? 18.154 -12.069 -1.663 1.00 90.69 97 GLU A C 1
ATOM 793 O O . GLU A 1 97 ? 18.788 -11.215 -2.279 1.00 90.69 97 GLU A O 1
ATOM 798 N N . LEU A 1 98 ? 17.225 -12.816 -2.268 1.00 90.06 98 LEU A N 1
ATOM 799 C CA . LEU A 1 98 ? 16.975 -12.745 -3.706 1.00 90.06 98 LEU A CA 1
ATOM 800 C C . LEU A 1 98 ? 16.572 -11.337 -4.160 1.00 90.06 98 LEU A C 1
ATOM 802 O O . LEU A 1 98 ? 16.928 -10.901 -5.254 1.00 90.06 98 LEU A O 1
ATOM 806 N N . ILE A 1 99 ? 15.780 -10.631 -3.355 1.00 87.62 99 ILE A N 1
ATOM 807 C CA . ILE A 1 99 ? 15.375 -9.261 -3.658 1.00 87.62 99 ILE A CA 1
ATOM 808 C C . ILE A 1 99 ? 16.551 -8.287 -3.527 1.00 87.62 99 ILE A C 1
ATOM 810 O O . ILE A 1 99 ? 16.619 -7.345 -4.317 1.00 87.62 99 ILE A O 1
ATOM 814 N N . ALA A 1 100 ? 17.453 -8.491 -2.567 1.00 87.00 100 ALA A N 1
ATOM 815 C CA . ALA A 1 100 ? 18.663 -7.682 -2.427 1.00 87.00 100 ALA A CA 1
ATOM 816 C C . ALA A 1 100 ? 19.615 -7.860 -3.624 1.00 87.00 100 ALA A C 1
ATOM 818 O O . ALA A 1 100 ? 20.214 -6.885 -4.071 1.00 87.00 100 ALA A O 1
ATOM 819 N N . ASP A 1 101 ? 19.659 -9.067 -4.193 1.00 88.50 101 ASP A N 1
ATOM 820 C CA . ASP A 1 101 ? 20.452 -9.416 -5.379 1.00 88.50 101 ASP A CA 1
ATOM 821 C C . ASP A 1 101 ? 19.765 -9.062 -6.714 1.00 88.50 101 ASP A C 1
ATOM 823 O O . ASP A 1 101 ? 20.239 -9.436 -7.791 1.00 88.50 101 ASP A O 1
ATOM 827 N N . ALA A 1 102 ? 18.623 -8.367 -6.682 1.00 87.50 102 ALA A N 1
ATOM 828 C CA . ALA A 1 102 ? 17.906 -8.008 -7.898 1.00 87.50 102 ALA A CA 1
ATOM 829 C C . ALA A 1 102 ? 18.725 -7.036 -8.774 1.00 87.50 102 ALA A C 1
ATOM 831 O O . ALA A 1 102 ? 19.206 -6.014 -8.275 1.00 87.50 102 ALA A O 1
ATOM 832 N N . PRO A 1 103 ? 18.835 -7.289 -10.094 1.00 86.25 103 PRO A N 1
ATOM 833 C CA . PRO A 1 103 ? 19.437 -6.338 -11.021 1.00 86.25 103 PRO A CA 1
ATOM 834 C C . PRO A 1 103 ? 18.793 -4.947 -10.920 1.00 86.25 103 PRO A C 1
ATOM 836 O O . PRO A 1 103 ? 17.568 -4.815 -10.855 1.00 86.25 103 PRO A O 1
ATOM 839 N N . SER A 1 104 ? 19.615 -3.894 -10.950 1.00 78.81 104 SER A N 1
ATOM 840 C CA . SER A 1 104 ? 19.145 -2.501 -10.949 1.00 78.81 104 SER A CA 1
ATOM 841 C C . SER A 1 104 ? 18.612 -2.105 -12.334 1.00 78.81 104 SER A C 1
ATOM 843 O O . SER A 1 104 ? 19.254 -1.382 -13.093 1.00 78.81 104 SER A O 1
ATOM 845 N N . ASP A 1 105 ? 17.446 -2.644 -12.687 1.00 83.06 105 ASP A N 1
ATOM 846 C CA . ASP A 1 105 ? 16.754 -2.430 -13.958 1.00 83.06 105 ASP A CA 1
ATOM 847 C C . ASP A 1 105 ? 15.243 -2.270 -13.703 1.00 83.06 105 ASP A C 1
ATOM 849 O O . ASP A 1 105 ? 14.631 -3.001 -12.919 1.00 83.06 105 ASP A O 1
ATOM 853 N N . ASP A 1 106 ? 14.610 -1.320 -14.388 1.00 81.56 106 ASP A N 1
ATOM 854 C CA . ASP A 1 106 ? 13.169 -1.045 -14.303 1.00 81.56 106 ASP A CA 1
ATOM 855 C C . ASP A 1 106 ? 12.298 -2.288 -14.604 1.00 81.56 106 ASP A C 1
ATOM 857 O O . ASP A 1 106 ? 11.199 -2.466 -14.066 1.00 81.56 106 ASP A O 1
ATOM 861 N N . LYS A 1 107 ? 12.810 -3.225 -15.408 1.00 83.81 107 LYS A N 1
ATOM 862 C CA . LYS A 1 107 ? 12.160 -4.507 -15.691 1.00 83.81 107 LYS A CA 1
ATOM 863 C C . LYS A 1 107 ? 12.044 -5.400 -14.448 1.00 83.81 107 LYS A C 1
ATOM 865 O O . LYS A 1 107 ? 11.053 -6.127 -14.351 1.00 83.81 107 LYS A O 1
ATOM 870 N N . CYS A 1 108 ? 12.969 -5.331 -13.480 1.00 80.94 108 CYS A N 1
ATOM 871 C CA . CYS A 1 108 ? 12.853 -6.059 -12.204 1.00 80.94 108 CYS A CA 1
ATOM 872 C C . CYS A 1 108 ? 11.637 -5.581 -11.408 1.00 80.94 108 CYS A C 1
ATOM 874 O O . CYS A 1 108 ? 10.846 -6.398 -10.927 1.00 80.94 108 CYS A O 1
ATOM 876 N N . MET A 1 109 ? 11.426 -4.263 -11.341 1.00 74.88 109 MET A N 1
ATOM 877 C CA . MET A 1 109 ? 10.260 -3.671 -10.676 1.00 74.88 109 MET A CA 1
ATOM 878 C C . MET A 1 109 ? 8.960 -4.089 -11.367 1.00 74.88 109 MET A C 1
ATOM 880 O O . MET A 1 109 ? 8.015 -4.537 -10.711 1.00 74.88 109 MET A O 1
ATOM 884 N N . LYS A 1 110 ? 8.941 -4.051 -12.706 1.00 78.50 110 LYS A N 1
ATOM 885 C CA . LYS A 1 110 ? 7.801 -4.511 -13.515 1.00 78.50 110 LYS A CA 1
ATOM 886 C C . LYS A 1 110 ? 7.505 -6.001 -13.345 1.00 78.50 110 LYS A C 1
ATOM 888 O O . LYS A 1 110 ? 6.344 -6.391 -13.487 1.00 78.50 110 LYS A O 1
ATOM 893 N N . PHE A 1 111 ? 8.515 -6.835 -13.086 1.00 82.38 111 PHE A N 1
ATOM 894 C CA . PHE A 1 111 ? 8.352 -8.266 -12.821 1.00 82.38 111 PHE A CA 1
ATOM 895 C C . PHE A 1 111 ? 7.811 -8.535 -11.408 1.00 82.38 111 PHE A C 1
ATOM 897 O O . PHE A 1 111 ? 6.841 -9.281 -11.275 1.00 82.38 111 PHE A O 1
ATOM 904 N N . ARG A 1 112 ? 8.382 -7.894 -10.374 1.00 72.81 112 ARG A N 1
ATOM 905 C CA . ARG A 1 112 ? 8.033 -8.099 -8.953 1.00 72.81 112 ARG A CA 1
ATOM 906 C C . ARG A 1 112 ? 6.608 -7.659 -8.607 1.00 72.81 112 ARG A C 1
ATOM 908 O O . ARG A 1 112 ? 5.961 -8.299 -7.782 1.00 72.81 112 ARG A O 1
ATOM 915 N N . TYR A 1 113 ? 6.107 -6.607 -9.254 1.00 66.12 113 TYR A N 1
ATOM 916 C CA . TYR A 1 113 ? 4.795 -6.019 -8.961 1.00 66.12 113 TYR A CA 1
ATOM 917 C C . TYR A 1 113 ? 3.894 -6.004 -10.208 1.00 66.12 113 TYR A C 1
ATOM 919 O O . TYR A 1 113 ? 3.681 -4.962 -10.827 1.00 66.12 113 TYR A O 1
ATOM 927 N N . PRO A 1 114 ? 3.348 -7.169 -10.613 1.00 54.75 114 PRO A N 1
ATOM 928 C CA . PRO A 1 114 ? 2.713 -7.359 -11.917 1.00 54.75 114 PRO A CA 1
ATOM 929 C C . PRO A 1 114 ? 1.428 -6.550 -12.165 1.00 54.75 114 PRO A C 1
ATOM 931 O O . PRO A 1 114 ? 0.994 -6.505 -13.315 1.00 54.75 114 PRO A O 1
ATOM 934 N N . SER A 1 115 ? 0.839 -5.918 -11.144 1.00 47.78 115 SER A N 1
ATOM 935 C CA . SER A 1 115 ? -0.432 -5.180 -11.226 1.00 47.78 115 SER A CA 1
ATOM 936 C C . SER A 1 115 ? -0.327 -3.656 -11.111 1.00 47.78 115 SER A C 1
ATOM 938 O O . SER A 1 115 ? -1.353 -2.994 -11.229 1.00 47.78 115 SER A O 1
ATOM 940 N N . HIS A 1 116 ? 0.861 -3.071 -10.935 1.00 44.59 116 HIS A N 1
ATOM 941 C CA . HIS A 1 116 ? 0.969 -1.622 -10.758 1.00 44.59 116 HIS A CA 1
ATOM 942 C C . HIS A 1 116 ? 2.157 -1.063 -11.541 1.00 44.59 116 HIS A C 1
ATOM 944 O O . HIS A 1 116 ? 3.315 -1.247 -11.174 1.00 44.59 116 HIS A O 1
ATOM 950 N N . ASN A 1 117 ? 1.853 -0.353 -12.631 1.00 43.22 117 ASN A N 1
ATOM 951 C CA . ASN A 1 117 ? 2.762 0.635 -13.201 1.00 43.22 117 ASN A CA 1
ATOM 952 C C . ASN A 1 117 ? 2.951 1.735 -12.147 1.00 43.22 117 ASN A C 1
ATOM 954 O O . ASN A 1 117 ? 2.217 2.720 -12.152 1.00 43.22 117 ASN A O 1
ATOM 958 N N . TYR A 1 118 ? 3.881 1.566 -11.210 1.00 51.31 118 TYR A N 1
ATOM 959 C CA . TYR A 1 118 ? 4.287 2.680 -10.367 1.00 51.31 118 TYR A CA 1
ATOM 960 C C . TYR A 1 118 ? 5.196 3.579 -11.193 1.00 51.31 118 TYR A C 1
ATOM 962 O O . TYR A 1 118 ? 6.408 3.399 -11.248 1.00 51.31 118 TYR A O 1
ATOM 970 N N . THR A 1 119 ? 4.604 4.581 -11.827 1.00 50.22 119 THR A N 1
ATOM 971 C CA . THR A 1 119 ? 5.297 5.858 -11.937 1.00 50.22 119 THR A CA 1
ATOM 972 C C . THR A 1 119 ? 5.456 6.356 -10.505 1.00 50.22 119 THR A C 1
ATOM 974 O O . THR A 1 119 ? 4.460 6.472 -9.790 1.00 50.22 119 THR A O 1
ATOM 977 N N . LEU A 1 120 ? 6.687 6.617 -10.055 1.00 54.03 120 LEU A N 1
ATOM 978 C CA . LEU A 1 120 ? 6.875 7.407 -8.841 1.00 54.03 120 LEU A CA 1
ATOM 979 C C . LEU A 1 120 ? 6.217 8.764 -9.098 1.00 54.03 120 LEU A C 1
ATOM 981 O O . LEU A 1 120 ? 6.733 9.581 -9.858 1.00 54.03 120 LEU A O 1
ATOM 985 N N . GLN A 1 121 ? 5.033 8.960 -8.529 1.00 63.59 121 GLN A N 1
ATOM 986 C CA . GLN A 1 121 ? 4.324 10.222 -8.593 1.00 63.59 121 GLN A CA 1
ATOM 987 C C . GLN A 1 121 ? 4.639 10.982 -7.319 1.00 63.59 121 GLN A C 1
ATOM 989 O O . GLN A 1 121 ? 4.241 10.590 -6.222 1.00 63.59 121 GLN A O 1
ATOM 994 N N . THR A 1 122 ? 5.363 12.084 -7.464 1.00 70.94 122 THR A N 1
ATOM 995 C CA . THR A 1 122 ? 5.551 12.998 -6.349 1.00 70.94 122 THR A CA 1
ATOM 996 C C . THR A 1 122 ? 4.233 13.714 -6.073 1.00 70.94 122 THR A C 1
ATOM 998 O O . THR A 1 122 ? 3.777 14.512 -6.884 1.00 70.94 122 THR A O 1
ATOM 1001 N N . ILE A 1 123 ? 3.630 13.408 -4.924 1.00 72.62 123 ILE A N 1
ATOM 1002 C CA . ILE A 1 123 ? 2.359 13.988 -4.459 1.00 72.62 123 ILE A CA 1
ATOM 1003 C C . ILE A 1 123 ? 2.565 15.446 -4.015 1.00 72.62 123 ILE A C 1
ATOM 1005 O O . ILE A 1 123 ? 1.720 16.305 -4.246 1.00 72.62 123 ILE A O 1
ATOM 1009 N N . CYS A 1 124 ? 3.710 15.745 -3.393 1.00 71.94 124 CYS A N 1
ATOM 1010 C CA . CYS A 1 124 ? 4.093 17.099 -3.004 1.00 71.94 124 CYS A CA 1
ATOM 1011 C C . CYS A 1 124 ? 5.619 17.197 -2.829 1.00 71.94 124 CYS A C 1
ATOM 1013 O O . CYS A 1 124 ? 6.228 16.311 -2.232 1.00 71.94 124 CYS A O 1
ATOM 1015 N N . THR A 1 125 ? 6.242 18.255 -3.356 1.00 61.00 125 THR A N 1
ATOM 1016 C CA . THR A 1 125 ? 7.707 18.459 -3.324 1.00 61.00 125 THR A CA 1
ATOM 1017 C C . THR A 1 125 ? 8.173 19.467 -2.277 1.00 61.00 125 THR A C 1
ATOM 1019 O O . THR A 1 125 ? 9.352 19.483 -1.935 1.00 61.00 125 THR A O 1
ATOM 1022 N N . THR A 1 126 ? 7.296 20.354 -1.804 1.00 69.44 126 THR A N 1
ATOM 1023 C CA . THR A 1 126 ? 7.674 21.492 -0.956 1.00 69.44 126 THR A CA 1
ATOM 1024 C C . THR A 1 126 ? 6.585 21.806 0.061 1.00 69.44 126 THR A C 1
ATOM 1026 O O . THR A 1 126 ? 5.401 21.632 -0.202 1.00 69.44 126 THR A O 1
ATOM 1029 N N . GLY A 1 127 ? 6.984 22.292 1.238 1.00 75.50 127 GLY A N 1
ATOM 1030 C CA . GLY A 1 127 ? 6.042 22.792 2.243 1.00 75.50 127 GLY A CA 1
ATOM 1031 C C . GLY A 1 127 ? 5.318 21.723 3.064 1.00 75.50 127 GLY A C 1
ATOM 1032 O O . GLY A 1 127 ? 4.500 22.094 3.894 1.00 75.50 127 GLY A O 1
ATOM 1033 N N . ILE A 1 128 ? 5.631 20.434 2.891 1.00 81.06 128 ILE A N 1
ATOM 1034 C CA . ILE A 1 128 ? 5.157 19.367 3.782 1.00 81.06 128 ILE A CA 1
ATOM 1035 C C . ILE A 1 128 ? 6.268 18.907 4.727 1.00 81.06 128 ILE A C 1
ATOM 1037 O O . ILE A 1 128 ? 7.428 18.776 4.342 1.00 81.06 128 ILE A O 1
ATOM 1041 N N . ASN A 1 129 ? 5.898 18.644 5.976 1.00 84.75 129 ASN A N 1
ATOM 1042 C CA . ASN A 1 129 ? 6.789 18.132 7.017 1.00 84.75 129 ASN A CA 1
ATOM 1043 C C . ASN A 1 129 ? 6.072 17.027 7.806 1.00 84.75 129 ASN A C 1
ATOM 1045 O O . ASN A 1 129 ? 5.582 17.293 8.915 1.00 84.75 129 ASN A O 1
ATOM 1049 N N . PRO A 1 130 ? 5.904 15.835 7.202 1.00 86.50 130 PRO A N 1
ATOM 1050 C CA . PRO A 1 130 ? 5.148 14.768 7.822 1.00 86.50 130 PRO A CA 1
ATOM 1051 C C . PRO A 1 130 ? 5.963 13.944 8.815 1.00 86.50 130 PRO A C 1
ATOM 1053 O O . PRO A 1 130 ? 7.108 13.586 8.550 1.00 86.50 130 PRO A O 1
ATOM 1056 N N . GLY A 1 131 ? 5.357 13.626 9.963 1.00 83.69 131 GLY A N 1
ATOM 1057 C CA . GLY A 1 131 ? 5.921 12.689 10.945 1.00 83.69 131 GLY A CA 1
ATOM 1058 C C . GLY A 1 131 ? 5.414 11.254 10.767 1.00 83.69 131 GLY A C 1
ATOM 1059 O O . GLY A 1 131 ? 6.137 10.302 11.033 1.00 83.69 131 GLY A O 1
ATOM 1060 N N . GLY A 1 132 ? 4.186 11.105 10.275 1.00 86.94 132 GLY A N 1
ATOM 1061 C CA . GLY A 1 132 ? 3.521 9.836 10.010 1.00 86.94 132 GLY A CA 1
ATOM 1062 C C . GLY A 1 132 ? 2.484 10.001 8.906 1.00 86.94 132 GLY A C 1
ATOM 1063 O O . GLY A 1 132 ? 1.947 11.093 8.709 1.00 86.94 132 GLY A O 1
ATOM 1064 N N . ILE A 1 133 ? 2.231 8.920 8.177 1.00 90.38 133 ILE A N 1
ATOM 1065 C CA . ILE A 1 133 ? 1.381 8.877 6.987 1.00 90.38 133 ILE A CA 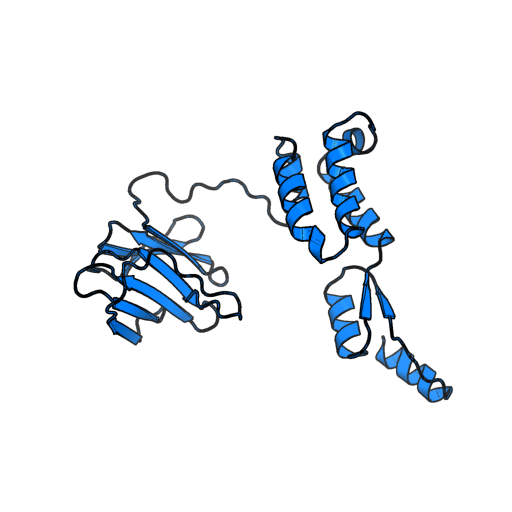1
ATOM 1066 C C . ILE A 1 133 ? 0.543 7.601 7.016 1.00 90.38 133 ILE A C 1
ATOM 1068 O O . ILE A 1 133 ? 1.018 6.560 7.463 1.00 90.38 133 ILE A O 1
ATOM 1072 N N . ALA A 1 134 ? -0.689 7.676 6.531 1.00 90.75 134 ALA A N 1
ATOM 1073 C CA . ALA A 1 134 ? -1.574 6.536 6.379 1.00 90.75 134 ALA A CA 1
ATOM 1074 C C . ALA A 1 134 ? -2.460 6.697 5.136 1.00 90.75 134 ALA A C 1
ATOM 1076 O O . ALA A 1 134 ? -2.739 7.810 4.687 1.00 90.75 134 ALA A O 1
ATOM 1077 N N . LEU A 1 135 ? -2.890 5.571 4.571 1.00 88.50 135 LEU A N 1
ATOM 1078 C CA . LEU A 1 135 ? -3.596 5.509 3.295 1.00 88.50 135 LEU A CA 1
ATOM 1079 C C . LEU A 1 135 ? -5.008 4.946 3.482 1.00 88.50 135 LEU A C 1
ATOM 1081 O O . LEU A 1 135 ? -5.174 3.823 3.952 1.00 88.50 135 LEU A O 1
ATOM 1085 N N . ASP A 1 136 ? -6.013 5.696 3.040 1.00 87.88 136 ASP A N 1
ATOM 1086 C CA . ASP A 1 136 ? -7.347 5.171 2.760 1.00 87.88 136 ASP A CA 1
ATOM 1087 C C . ASP A 1 136 ? -7.396 4.751 1.289 1.00 87.88 136 ASP A C 1
ATOM 1089 O O . ASP A 1 136 ? -7.599 5.562 0.382 1.00 87.88 136 ASP A O 1
ATOM 1093 N N . TYR A 1 137 ? -7.170 3.461 1.052 1.00 80.38 137 TYR A N 1
ATOM 1094 C CA . TYR A 1 137 ? -7.143 2.879 -0.289 1.00 80.38 137 TYR A CA 1
ATOM 1095 C C . TYR A 1 137 ? -8.543 2.667 -0.884 1.00 80.38 137 TYR A C 1
ATOM 1097 O O . TYR A 1 137 ? -8.654 2.431 -2.084 1.00 80.38 137 TYR A O 1
ATOM 1105 N N . VAL A 1 138 ? -9.602 2.732 -0.069 1.00 82.12 138 VAL A N 1
ATOM 1106 C CA . VAL A 1 138 ? -10.983 2.519 -0.524 1.00 82.12 138 VAL A CA 1
ATOM 1107 C C . VAL A 1 138 ? -11.526 3.801 -1.138 1.00 82.12 138 VAL A C 1
ATOM 1109 O O . VAL A 1 138 ? -12.114 3.767 -2.216 1.00 82.12 138 VAL A O 1
ATOM 1112 N N . LEU A 1 139 ? -11.303 4.936 -0.471 1.00 84.62 139 LEU A N 1
ATOM 1113 C CA . LEU A 1 139 ? -11.769 6.244 -0.937 1.00 84.62 139 LEU A CA 1
ATOM 1114 C C . LEU A 1 139 ? -10.685 7.063 -1.648 1.00 84.62 139 LEU A C 1
ATOM 1116 O O . LEU A 1 139 ? -10.986 8.135 -2.163 1.00 84.62 139 LEU A O 1
ATOM 1120 N N . GLY A 1 140 ? -9.443 6.574 -1.693 1.00 87.25 140 GLY A N 1
ATOM 1121 C CA . GLY A 1 140 ? -8.352 7.223 -2.418 1.00 87.25 140 GLY A CA 1
ATOM 1122 C C . GLY A 1 140 ? -7.840 8.490 -1.732 1.00 87.25 140 GLY A C 1
ATOM 1123 O O . GLY A 1 140 ? -7.607 9.505 -2.392 1.00 87.25 140 GLY A O 1
ATOM 1124 N N . HIS A 1 141 ? -7.650 8.438 -0.414 1.00 90.38 141 HIS A N 1
ATOM 1125 C CA . HIS A 1 141 ? -7.130 9.568 0.353 1.00 90.38 141 HIS A CA 1
ATOM 1126 C C . HIS A 1 141 ? -5.836 9.227 1.084 1.00 90.38 141 HIS A C 1
ATOM 1128 O O . HIS A 1 141 ? -5.671 8.134 1.625 1.00 90.38 141 HIS A O 1
ATOM 1134 N N . VAL A 1 142 ? -4.943 10.208 1.165 1.00 91.94 142 VAL A N 1
ATOM 1135 C CA . VAL A 1 142 ? -3.738 10.160 1.992 1.00 91.94 142 VAL A CA 1
ATOM 1136 C C . VAL A 1 142 ? -3.958 11.031 3.218 1.00 91.94 142 VAL A C 1
ATOM 1138 O O . VAL A 1 142 ? -4.403 12.172 3.108 1.00 91.94 142 VAL A O 1
ATOM 1141 N N . TYR A 1 143 ? -3.618 10.495 4.383 1.00 93.25 143 TYR A N 1
ATOM 1142 C CA . TYR A 1 143 ? -3.642 11.198 5.655 1.00 93.25 143 TYR A CA 1
ATOM 1143 C C . TYR A 1 143 ? -2.223 11.301 6.193 1.00 93.25 143 TYR A C 1
ATOM 1145 O O . TYR A 1 143 ? -1.477 10.327 6.153 1.00 93.25 143 TYR A O 1
ATOM 1153 N N . PHE A 1 144 ? -1.834 12.457 6.713 1.00 93.81 144 PHE A N 1
ATOM 1154 C CA . PHE A 1 144 ? -0.492 12.641 7.256 1.00 93.81 144 PHE A CA 1
ATOM 1155 C C . PHE A 1 144 ? -0.482 13.648 8.398 1.00 93.81 144 PHE A C 1
ATOM 1157 O O . PHE A 1 144 ? -1.198 14.648 8.372 1.00 93.81 144 PHE A O 1
ATOM 1164 N N . THR A 1 145 ? 0.338 13.395 9.417 1.00 94.38 145 THR A N 1
ATOM 1165 C CA . THR A 1 145 ? 0.660 14.428 10.409 1.00 94.38 145 THR A CA 1
ATOM 1166 C C . THR A 1 145 ? 1.498 15.503 9.735 1.00 94.38 145 THR A C 1
ATOM 1168 O O . THR A 1 145 ? 2.234 15.202 8.806 1.00 94.38 145 THR A O 1
ATOM 1171 N N . HIS A 1 146 ? 1.398 16.758 10.162 1.00 93.94 146 HIS A N 1
ATOM 1172 C CA . HIS A 1 146 ? 2.149 17.853 9.553 1.00 93.94 146 HIS A CA 1
ATOM 1173 C C . HIS A 1 146 ? 2.500 18.920 10.592 1.00 93.94 146 HIS A C 1
ATOM 1175 O O . HIS A 1 146 ? 1.720 19.211 11.506 1.00 93.94 146 HIS A O 1
ATOM 1181 N N . ASP A 1 147 ? 3.722 19.453 10.489 1.00 92.69 147 ASP A N 1
ATOM 1182 C CA . ASP A 1 147 ? 4.242 20.582 11.279 1.00 92.69 147 ASP A CA 1
ATOM 1183 C C . ASP A 1 147 ? 4.184 20.374 12.791 1.00 92.69 147 ASP A C 1
ATOM 1185 O O . ASP A 1 147 ? 4.225 21.324 13.570 1.00 92.69 147 ASP A O 1
ATOM 1189 N N . ARG A 1 148 ? 4.074 19.114 13.227 1.00 92.88 148 ARG A N 1
ATOM 1190 C CA . ARG A 1 148 ? 3.913 18.739 14.636 1.00 92.88 148 ARG A CA 1
ATOM 1191 C C . ARG A 1 148 ? 2.726 19.443 15.319 1.00 92.88 148 ARG A C 1
ATOM 1193 O O . ARG A 1 148 ? 2.710 19.537 16.548 1.00 92.88 148 ARG A O 1
ATOM 1200 N N . THR A 1 149 ? 1.718 19.866 14.553 1.00 95.19 149 THR A N 1
ATOM 1201 C CA . THR A 1 149 ? 0.536 20.575 15.077 1.00 95.19 149 THR A CA 1
ATOM 1202 C C . THR A 1 149 ? -0.791 20.120 14.482 1.00 95.19 149 THR A C 1
ATOM 1204 O O . THR A 1 149 ? -1.846 20.475 15.012 1.00 95.19 149 THR A O 1
ATOM 1207 N N . LYS A 1 150 ? -0.778 19.333 13.403 1.00 95.88 150 LYS A N 1
ATOM 1208 C CA . LYS A 1 150 ? -2.005 18.973 12.691 1.00 95.88 150 LYS A CA 1
ATOM 1209 C C . LYS A 1 150 ? -1.936 17.621 11.994 1.00 95.88 150 LYS A C 1
ATOM 1211 O O . LYS A 1 150 ? -0.865 17.024 11.876 1.00 95.88 150 LYS A O 1
ATOM 1216 N N . ILE A 1 151 ? -3.101 17.159 11.550 1.00 96.12 151 ILE A N 1
ATOM 1217 C CA . ILE A 1 151 ? -3.264 16.069 10.585 1.00 96.12 151 ILE A CA 1
ATOM 1218 C C . ILE A 1 151 ? -3.989 16.637 9.371 1.00 96.12 151 ILE A C 1
ATOM 1220 O O . ILE A 1 151 ? -5.026 17.292 9.505 1.00 96.12 151 ILE A O 1
ATOM 1224 N N . CYS A 1 152 ? -3.435 16.360 8.200 1.00 95.31 152 CYS A N 1
ATOM 1225 C CA . CYS A 1 152 ? -3.958 16.758 6.908 1.00 95.31 152 CYS A CA 1
ATOM 1226 C C . CYS A 1 152 ? -4.479 15.531 6.153 1.00 95.31 152 CYS A C 1
ATOM 1228 O O . CYS A 1 152 ? -4.014 14.409 6.367 1.00 95.31 152 CYS A O 1
ATOM 1230 N N . LYS A 1 153 ? -5.431 15.766 5.253 1.00 94.62 153 LYS A N 1
ATOM 1231 C CA . LYS A 1 153 ? -5.988 14.793 4.313 1.00 94.62 153 LYS A CA 1
ATOM 1232 C C . LYS A 1 153 ? -5.905 15.369 2.904 1.00 94.62 153 LYS A C 1
ATOM 1234 O O . LYS A 1 153 ? -6.269 16.524 2.723 1.00 94.62 153 LYS A O 1
ATOM 1239 N N . CYS A 1 154 ? -5.498 14.585 1.915 1.00 93.06 154 CYS A N 1
ATOM 1240 C CA . CYS A 1 154 ? -5.573 14.950 0.497 1.00 93.06 154 CYS A CA 1
ATOM 1241 C C . CYS A 1 154 ? -5.972 13.744 -0.368 1.00 93.06 154 CYS A C 1
ATOM 1243 O O . CYS A 1 154 ? -6.064 12.617 0.123 1.00 93.06 154 CYS A O 1
ATOM 1245 N N . ASN A 1 155 ? -6.227 13.982 -1.651 1.00 90.44 155 ASN A N 1
ATOM 1246 C CA . ASN A 1 155 ? -6.392 12.932 -2.658 1.00 90.44 155 ASN A CA 1
ATOM 1247 C C . ASN A 1 155 ? -5.059 12.204 -2.931 1.00 90.44 155 ASN A C 1
ATOM 1249 O O . ASN A 1 155 ? -3.989 12.735 -2.631 1.00 90.44 155 ASN A O 1
ATOM 1253 N N . LEU A 1 156 ? -5.096 11.017 -3.558 1.00 85.81 156 LEU A N 1
ATOM 1254 C CA . LEU A 1 156 ? -3.875 10.267 -3.933 1.00 85.81 156 LEU A CA 1
ATOM 1255 C C . LEU A 1 156 ? -2.912 11.045 -4.845 1.00 85.81 156 LEU A C 1
ATOM 1257 O O . LEU A 1 156 ? -1.717 10.769 -4.845 1.00 85.81 156 LEU A O 1
ATOM 1261 N N . ASP A 1 157 ? -3.422 12.002 -5.620 1.00 82.12 157 ASP A N 1
ATOM 1262 C CA . ASP A 1 157 ? -2.625 12.876 -6.486 1.00 82.12 157 ASP A CA 1
ATOM 1263 C C . ASP A 1 157 ? -2.111 14.144 -5.774 1.00 82.12 157 ASP A C 1
ATOM 1265 O O . ASP A 1 157 ? -1.415 14.949 -6.387 1.00 82.12 157 ASP A O 1
ATOM 1269 N N . GLY A 1 158 ? -2.446 14.325 -4.492 1.00 86.12 158 GLY A N 1
ATOM 1270 C CA . GLY A 1 158 ? -2.053 15.470 -3.666 1.00 86.12 158 GLY A CA 1
ATOM 1271 C C . GLY A 1 158 ? -3.014 16.653 -3.716 1.00 86.12 158 GLY A C 1
ATOM 1272 O O . GLY A 1 158 ? -2.856 17.598 -2.941 1.00 86.12 158 GLY A O 1
ATOM 1273 N N . SER A 1 159 ? -4.033 16.610 -4.577 1.00 87.06 159 SER A N 1
ATOM 1274 C CA . SER A 1 159 ? -5.053 17.656 -4.655 1.00 87.06 159 SER A CA 1
ATOM 1275 C C . SER A 1 159 ? -5.969 17.664 -3.423 1.00 87.06 159 SER A C 1
ATOM 1277 O O . SER A 1 159 ? -6.027 16.705 -2.650 1.00 87.06 159 SER A O 1
ATOM 1279 N N . ASN A 1 160 ? -6.703 18.766 -3.233 1.00 90.81 160 ASN A N 1
ATOM 1280 C CA . ASN A 1 160 ? -7.696 18.930 -2.163 1.00 90.81 160 ASN A CA 1
ATOM 1281 C C . ASN A 1 160 ? -7.153 18.668 -0.748 1.00 90.81 160 ASN A C 1
ATOM 1283 O O . ASN A 1 160 ? -7.829 18.066 0.086 1.00 90.81 160 ASN A O 1
ATOM 1287 N N . ALA A 1 161 ? -5.926 19.120 -0.479 1.00 92.12 161 ALA A N 1
ATOM 1288 C CA . ALA A 1 161 ? -5.359 19.067 0.858 1.00 92.12 161 ALA A CA 1
ATOM 1289 C C . ALA A 1 161 ? -6.180 19.924 1.836 1.00 92.12 161 ALA A C 1
ATOM 1291 O O . ALA A 1 161 ? -6.389 21.116 1.609 1.00 92.12 161 ALA A O 1
ATOM 1292 N N . VAL A 1 162 ? -6.627 19.313 2.931 1.00 93.94 162 VAL A N 1
ATOM 1293 C CA . VAL A 1 162 ? -7.402 19.953 3.998 1.00 93.94 162 VAL A CA 1
ATOM 1294 C C . VAL A 1 162 ? -6.877 19.538 5.367 1.00 93.94 162 VAL A C 1
ATOM 1296 O O . VAL A 1 162 ? -6.461 18.396 5.572 1.00 93.94 162 VAL A O 1
ATOM 1299 N N . ASP A 1 163 ? -6.923 20.461 6.322 1.00 95.19 163 ASP A N 1
ATOM 1300 C CA . ASP A 1 163 ? -6.612 20.179 7.721 1.00 95.19 163 ASP A CA 1
ATOM 1301 C C . ASP A 1 163 ? -7.851 19.560 8.390 1.00 95.19 163 ASP A C 1
ATOM 1303 O O . ASP A 1 163 ? -8.921 20.165 8.399 1.00 95.19 163 ASP A O 1
ATOM 1307 N N . ILE A 1 164 ? -7.718 18.352 8.945 1.00 95.19 164 ILE A N 1
ATOM 1308 C CA . ILE A 1 164 ? -8.832 17.624 9.590 1.00 95.19 164 ILE A CA 1
ATOM 1309 C C . ILE A 1 164 ? -8.713 17.591 11.117 1.00 95.19 164 ILE A C 1
ATOM 1311 O O . ILE A 1 164 ? -9.706 17.463 11.826 1.00 95.19 164 ILE A O 1
ATOM 1315 N N . HIS A 1 165 ? -7.497 17.754 11.634 1.00 95.19 165 HIS A N 1
ATOM 1316 C CA . HIS A 1 165 ? -7.243 18.005 13.044 1.00 95.19 165 HIS A CA 1
ATOM 1317 C C . HIS A 1 165 ? -6.207 19.114 13.169 1.00 95.19 165 HIS A C 1
ATOM 1319 O O . HIS A 1 165 ? -5.135 19.021 12.577 1.00 95.19 165 HIS A O 1
ATOM 1325 N N . THR A 1 166 ? -6.502 20.130 13.975 1.00 95.06 166 THR A N 1
ATOM 1326 C CA . THR A 1 166 ? -5.629 21.284 14.222 1.00 95.06 166 THR A CA 1
ATOM 1327 C C . THR A 1 166 ? -5.277 21.398 15.703 1.00 95.06 166 THR A C 1
ATOM 1329 O O . THR A 1 166 ? -5.909 20.773 16.558 1.00 95.06 166 THR A O 1
ATOM 1332 N N . SER A 1 167 ? -4.264 22.213 16.014 1.00 94.88 167 SER A N 1
ATOM 1333 C CA . SER A 1 167 ? -3.848 22.523 17.393 1.00 94.88 167 SER A CA 1
ATOM 1334 C C . SER A 1 167 ? -3.455 21.292 18.228 1.00 94.88 167 SER A C 1
ATOM 1336 O O . SER A 1 167 ? -3.559 21.306 19.456 1.00 94.88 167 SER A O 1
ATOM 1338 N N . LEU A 1 168 ? -2.992 20.231 17.566 1.00 95.06 168 LEU A N 1
ATOM 1339 C CA . LEU A 1 168 ? -2.455 19.028 18.195 1.00 95.06 168 LEU A CA 1
ATOM 1340 C C . LEU A 1 168 ? -1.083 19.315 18.809 1.00 95.06 168 LEU A C 1
ATOM 1342 O O . LEU A 1 168 ? -0.346 20.188 18.348 1.00 95.06 168 LEU A O 1
ATOM 1346 N N . LYS A 1 169 ? -0.702 18.549 19.832 1.00 94.75 169 LYS A N 1
ATOM 1347 C CA . LYS A 1 169 ? 0.608 18.689 20.479 1.00 94.75 169 LYS A CA 1
ATOM 1348 C C . LYS A 1 169 ? 1.532 17.546 20.073 1.00 94.75 169 LYS A C 1
ATOM 1350 O O . LYS A 1 169 ? 1.443 16.451 20.624 1.00 94.75 169 LYS A O 1
ATOM 1355 N N . PHE A 1 170 ? 2.455 17.818 19.148 1.00 93.56 170 PHE A N 1
ATOM 1356 C CA . PHE A 1 170 ? 3.407 16.831 18.620 1.00 93.56 170 PHE A CA 1
ATOM 1357 C C . PHE A 1 170 ? 2.732 15.526 18.146 1.00 93.56 170 PHE A C 1
ATOM 1359 O O . PHE A 1 170 ? 3.083 14.449 18.645 1.00 93.56 170 PHE A O 1
ATOM 1366 N N . PRO A 1 171 ? 1.767 15.589 17.206 1.00 94.19 171 PRO A N 1
ATOM 1367 C CA . PRO A 1 171 ? 1.249 14.399 16.575 1.00 94.19 171 PRO A CA 1
ATOM 1368 C C . PRO A 1 171 ? 2.343 13.712 15.761 1.00 94.19 171 PRO A C 1
ATOM 1370 O O . PRO A 1 171 ? 3.169 14.389 15.138 1.00 94.19 171 PRO A O 1
ATOM 1373 N N . PHE A 1 172 ? 2.376 12.381 15.783 1.00 90.44 172 PHE A N 1
ATOM 1374 C CA . PHE A 1 172 ? 3.414 11.641 15.065 1.00 90.44 172 PHE A CA 1
ATOM 1375 C C . PHE A 1 172 ? 2.883 10.374 14.402 1.00 90.44 172 PHE A C 1
ATOM 1377 O O . PHE A 1 172 ? 2.666 10.378 13.192 1.00 90.44 172 PHE A O 1
ATOM 1384 N N . ALA A 1 173 ? 2.646 9.322 15.184 1.00 88.94 173 ALA A N 1
ATOM 1385 C CA . ALA A 1 173 ? 2.144 8.057 14.675 1.00 88.94 173 ALA A CA 1
ATOM 1386 C C . ALA A 1 173 ? 0.681 8.213 14.247 1.00 88.94 173 ALA A C 1
ATOM 1388 O O . ALA A 1 173 ? -0.095 8.864 14.947 1.00 88.94 173 ALA A O 1
ATOM 1389 N N . LEU A 1 174 ? 0.319 7.615 13.114 1.00 88.69 174 LEU A N 1
ATOM 1390 C CA . LEU A 1 174 ? -1.007 7.693 12.512 1.00 88.69 174 LEU A CA 1
ATOM 1391 C C . LEU A 1 174 ? -1.347 6.337 11.888 1.00 88.69 174 LEU A C 1
ATOM 1393 O O . LEU A 1 174 ? -0.554 5.807 11.118 1.00 88.69 174 LEU A O 1
ATOM 1397 N N . GLY A 1 175 ? -2.522 5.805 12.206 1.00 91.25 175 GLY A N 1
ATOM 1398 C CA . GLY A 1 175 ? -3.059 4.563 11.659 1.00 91.25 175 GLY A CA 1
ATOM 1399 C C . GLY A 1 175 ? -4.551 4.700 11.363 1.00 91.25 175 GLY A C 1
ATOM 1400 O O . GLY A 1 175 ? -5.258 5.466 12.024 1.00 91.25 175 GLY A O 1
ATOM 1401 N N . LEU A 1 176 ? -5.028 3.968 10.357 1.00 88.12 176 LEU A N 1
ATOM 1402 C CA . LEU A 1 176 ? -6.420 3.991 9.908 1.00 88.12 176 LEU A CA 1
ATOM 1403 C C . LEU A 1 176 ? -7.019 2.586 9.953 1.00 88.12 176 LEU A C 1
ATOM 1405 O O . LEU A 1 176 ? -6.466 1.655 9.378 1.00 88.12 176 LEU A O 1
ATOM 1409 N N . ASP A 1 177 ? -8.189 2.461 10.564 1.00 86.94 177 ASP A N 1
ATOM 1410 C CA . ASP A 1 177 ? -9.124 1.369 10.322 1.00 86.94 177 ASP A CA 1
ATOM 1411 C C . ASP A 1 177 ? -10.147 1.864 9.296 1.00 86.94 177 ASP A C 1
ATOM 1413 O O . ASP A 1 177 ? -11.193 2.432 9.625 1.00 86.94 177 ASP A O 1
ATOM 1417 N N . VAL A 1 178 ? -9.786 1.702 8.023 1.00 86.75 178 VAL A N 1
ATOM 1418 C CA . VAL A 1 178 ? -10.584 2.167 6.880 1.00 86.75 178 VAL A CA 1
ATOM 1419 C C . VAL A 1 178 ? -11.947 1.476 6.840 1.00 86.75 178 VAL A C 1
ATOM 1421 O O . VAL A 1 178 ? -12.952 2.120 6.551 1.00 86.75 178 VAL A O 1
ATOM 1424 N N . THR A 1 179 ? -11.996 0.185 7.179 1.00 85.19 179 THR A N 1
ATOM 1425 C CA . THR A 1 179 ? -13.220 -0.626 7.149 1.00 85.19 179 THR A CA 1
ATOM 1426 C C . THR A 1 179 ? -14.264 -0.085 8.115 1.00 85.19 179 THR A C 1
ATOM 1428 O O . THR A 1 179 ? -15.438 0.022 7.764 1.00 85.19 179 THR A O 1
ATOM 1431 N N . ASN A 1 180 ? -13.835 0.275 9.325 1.00 86.12 180 ASN A N 1
ATOM 1432 C CA . ASN A 1 180 ? -14.745 0.746 10.361 1.00 86.12 180 ASN A CA 1
ATOM 1433 C C . ASN A 1 180 ? -14.812 2.275 10.457 1.00 86.12 180 ASN A C 1
ATOM 1435 O O . ASN A 1 180 ? -15.637 2.787 11.209 1.00 86.12 180 ASN A O 1
ATOM 1439 N N . GLY A 1 181 ? -14.002 3.018 9.697 1.00 89.38 181 GLY A N 1
ATOM 1440 C CA . GLY A 1 181 ? -14.001 4.485 9.654 1.00 89.38 181 GLY A CA 1
ATOM 1441 C C . GLY A 1 181 ? -13.365 5.146 10.880 1.00 89.38 181 GLY A C 1
ATOM 1442 O O . GLY A 1 181 ? -13.810 6.223 11.294 1.00 89.38 181 GLY A O 1
ATOM 1443 N N . TRP A 1 182 ? -12.365 4.493 11.478 1.00 91.94 182 TRP A N 1
ATOM 1444 C CA . TRP A 1 182 ? -11.634 4.990 12.644 1.00 91.94 182 TRP A CA 1
ATOM 1445 C C . TRP A 1 182 ? -10.197 5.366 12.301 1.00 91.94 182 TRP A C 1
ATOM 1447 O O . TRP A 1 182 ? -9.515 4.708 11.523 1.00 91.94 182 TRP A O 1
ATOM 1457 N N . MET A 1 183 ? -9.721 6.429 12.930 1.00 93.38 183 MET A N 1
ATOM 1458 C CA . MET A 1 183 ? -8.353 6.916 12.879 1.00 93.38 183 MET A CA 1
ATOM 1459 C C . MET A 1 183 ? -7.771 6.907 14.280 1.00 93.38 183 MET A C 1
ATOM 1461 O O . MET A 1 183 ? -8.430 7.296 15.244 1.00 93.38 183 MET A O 1
ATOM 1465 N N . TYR A 1 184 ? -6.509 6.524 14.366 1.00 92.75 184 TYR A N 1
ATOM 1466 C CA . TYR A 1 184 ? -5.769 6.424 15.606 1.00 92.75 184 TYR A CA 1
ATOM 1467 C C . TYR A 1 184 ? -4.469 7.192 15.437 1.00 92.75 184 TYR A C 1
ATOM 1469 O O . TYR A 1 184 ? -3.752 6.990 14.457 1.00 92.75 184 TYR A O 1
ATOM 1477 N N . PHE A 1 185 ? -4.151 8.083 16.367 1.00 92.88 185 PHE A N 1
ATOM 1478 C CA . PHE A 1 185 ? -2.902 8.833 16.301 1.00 92.88 185 PHE A CA 1
ATOM 1479 C C . PHE A 1 185 ? -2.341 9.157 17.676 1.00 92.88 185 PHE A C 1
ATOM 1481 O O . PHE A 1 185 ? -3.076 9.266 18.656 1.00 92.88 185 PHE A O 1
ATOM 1488 N N . SER A 1 186 ? -1.022 9.310 17.757 1.00 91.88 186 SER A N 1
ATOM 1489 C CA . SER A 1 186 ? -0.361 9.761 18.980 1.00 91.88 186 SER A CA 1
ATOM 1490 C C . SER A 1 186 ? -0.291 11.282 19.029 1.00 91.88 186 SER A C 1
ATOM 1492 O O . SER A 1 186 ? -0.052 11.912 18.007 1.00 91.88 186 SER A O 1
ATOM 1494 N N . GLU A 1 187 ? -0.456 11.870 20.215 1.00 92.62 187 GLU A N 1
ATOM 1495 C CA . GLU A 1 187 ? -0.044 13.238 20.549 1.00 92.62 187 GLU A CA 1
ATOM 1496 C C . GLU A 1 187 ? 1.026 13.156 21.647 1.00 92.62 187 GLU A C 1
ATOM 1498 O O . GLU A 1 187 ? 0.743 12.859 22.812 1.00 92.62 187 GLU A O 1
ATOM 1503 N N . ASN A 1 188 ? 2.281 13.393 21.263 1.00 91.19 188 ASN A N 1
ATOM 1504 C CA . ASN A 1 188 ? 3.448 13.199 22.125 1.00 91.19 188 ASN A CA 1
ATOM 1505 C C . ASN A 1 188 ? 3.806 14.426 22.980 1.00 91.19 188 ASN A C 1
ATOM 1507 O O . ASN A 1 188 ? 4.782 14.389 23.737 1.00 91.19 188 ASN A O 1
ATOM 1511 N N . GLY A 1 189 ? 3.040 15.513 22.866 1.00 90.31 189 GLY A N 1
ATOM 1512 C CA . GLY A 1 189 ? 3.130 16.646 23.778 1.00 90.31 189 GLY A CA 1
ATOM 1513 C C . GLY A 1 189 ? 2.696 16.274 25.193 1.00 90.31 189 GLY A C 1
ATOM 1514 O O . GLY A 1 189 ? 2.136 15.212 25.425 1.00 90.31 189 GLY A O 1
ATOM 1515 N N . VAL A 1 190 ? 2.966 17.146 26.164 1.00 88.31 190 VAL A N 1
ATOM 1516 C CA . VAL A 1 190 ? 2.611 16.898 27.569 1.00 88.31 190 VAL A CA 1
ATOM 1517 C C . VAL A 1 190 ? 1.237 17.525 27.882 1.00 88.31 190 VAL A C 1
ATOM 1519 O O . VAL A 1 190 ? 1.044 18.714 27.590 1.00 88.31 190 VAL A O 1
ATOM 1522 N N . PRO A 1 191 ? 0.284 16.775 28.480 1.00 89.00 191 PRO A N 1
ATOM 1523 C CA . PRO A 1 191 ? 0.324 15.331 28.761 1.00 89.00 191 PRO A CA 1
ATOM 1524 C C . PRO A 1 191 ? 0.163 14.475 27.493 1.00 89.00 191 PRO A C 1
ATOM 1526 O O . PRO A 1 191 ? -0.590 14.843 26.590 1.00 89.00 191 PRO A O 1
ATOM 1529 N N . ARG A 1 192 ? 0.852 13.324 27.456 1.00 88.62 192 ARG A N 1
ATOM 1530 C CA . ARG A 1 192 ? 0.838 12.410 26.304 1.00 88.62 192 ARG A CA 1
ATOM 1531 C C . ARG A 1 192 ? -0.478 11.660 26.219 1.00 88.62 192 ARG A C 1
ATOM 1533 O O . ARG A 1 192 ? -1.029 11.240 27.241 1.00 88.62 192 ARG A O 1
ATOM 1540 N N . LYS A 1 193 ? -0.947 11.445 24.995 1.00 91.50 193 LYS A N 1
ATOM 1541 C CA . LYS A 1 193 ? -2.173 10.691 24.743 1.00 91.50 193 LYS A CA 1
ATOM 1542 C C . LYS A 1 193 ? -2.157 9.999 23.386 1.00 91.50 193 LYS A C 1
ATOM 1544 O O . LYS A 1 193 ? -1.516 10.459 22.445 1.00 91.50 193 LYS A O 1
ATOM 1549 N N . MET A 1 194 ? -2.913 8.916 23.303 1.00 91.69 194 MET A N 1
ATOM 1550 C CA . MET A 1 194 ? -3.427 8.388 22.047 1.00 91.69 194 MET A CA 1
ATOM 1551 C C . MET A 1 194 ? -4.799 9.002 21.799 1.00 91.69 194 MET A C 1
ATOM 1553 O O . MET A 1 194 ? -5.561 9.224 22.737 1.00 91.69 194 MET A O 1
ATOM 1557 N N . VAL A 1 195 ? -5.117 9.279 20.546 1.00 93.19 195 VAL A N 1
ATOM 1558 C CA . VAL A 1 195 ? -6.411 9.809 20.136 1.00 93.19 195 VAL A CA 1
ATOM 1559 C C . VAL A 1 195 ? -7.045 8.826 19.173 1.00 93.19 195 VAL A C 1
ATOM 1561 O O . VAL A 1 195 ? -6.388 8.337 18.256 1.00 93.19 195 VAL A O 1
ATOM 1564 N N . ILE A 1 196 ? -8.325 8.558 19.395 1.00 93.88 196 ILE A N 1
ATOM 1565 C CA . ILE A 1 196 ? -9.186 7.789 18.504 1.00 93.88 196 ILE A CA 1
ATOM 1566 C C . ILE A 1 196 ? -10.217 8.764 17.949 1.00 93.88 196 ILE A C 1
ATOM 1568 O O . ILE A 1 196 ? -10.868 9.468 18.718 1.00 93.88 196 ILE A O 1
ATOM 1572 N N . SER A 1 197 ? -10.367 8.840 16.633 1.00 95.12 197 SER A N 1
ATOM 1573 C CA . SER A 1 197 ? -11.318 9.746 15.988 1.00 95.12 197 SER A CA 1
ATOM 1574 C C . SER A 1 197 ? -11.994 9.083 14.801 1.00 95.12 197 SER A C 1
ATOM 1576 O O . SER A 1 197 ? -11.383 8.293 14.088 1.00 95.12 197 SER A O 1
ATOM 1578 N N . ARG A 1 198 ? -13.253 9.432 14.547 1.00 94.25 198 ARG A N 1
ATOM 1579 C CA . ARG A 1 198 ? -13.931 9.099 13.290 1.00 94.25 198 ARG A CA 1
ATOM 1580 C C . ARG A 1 198 ? -13.365 9.940 12.149 1.00 94.25 198 ARG A C 1
ATOM 1582 O O . ARG A 1 198 ? -12.959 11.081 12.372 1.00 94.25 198 ARG A O 1
ATOM 1589 N N . PHE A 1 199 ? -13.391 9.416 10.923 1.00 90.00 199 PHE A N 1
ATOM 1590 C CA . PHE A 1 199 ? -12.964 10.172 9.730 1.00 90.00 199 PHE A CA 1
ATOM 1591 C C . PHE A 1 199 ? -13.813 11.419 9.465 1.00 90.00 199 PHE A C 1
ATOM 1593 O O . PHE A 1 199 ? -13.301 12.414 8.961 1.00 90.00 199 PHE A O 1
ATOM 1600 N N . ASP A 1 200 ? -15.101 11.358 9.803 1.00 89.25 200 ASP A N 1
ATOM 1601 C CA . ASP A 1 200 ? -16.054 12.470 9.704 1.00 89.25 200 ASP A CA 1
ATOM 1602 C C . ASP A 1 200 ? -15.999 13.420 10.914 1.00 89.25 200 ASP A C 1
ATOM 1604 O O . ASP A 1 200 ? -16.784 14.361 10.995 1.00 89.25 200 ASP A O 1
ATOM 1608 N N . LEU A 1 201 ? -15.079 13.171 11.856 1.00 90.56 201 LEU A N 1
ATOM 1609 C CA . LEU A 1 201 ? -14.878 13.938 13.086 1.00 90.56 201 LEU A CA 1
ATOM 1610 C C . LEU A 1 201 ? -16.087 13.944 14.040 1.00 90.56 201 LEU A C 1
ATOM 1612 O O . LEU A 1 201 ? -16.082 14.677 15.028 1.00 90.56 201 LEU A O 1
ATOM 1616 N N . SER A 1 202 ? -17.102 13.109 13.793 1.00 94.31 202 SER A N 1
ATOM 1617 C CA . SER A 1 202 ? -18.316 13.030 14.619 1.00 94.31 202 SER A CA 1
ATOM 1618 C C . SER A 1 202 ? -18.048 12.519 16.032 1.00 94.31 202 SER A C 1
ATOM 1620 O O . SER A 1 202 ? -18.803 12.819 16.957 1.00 94.31 202 SER A O 1
ATOM 1622 N N . GLN A 1 203 ? -16.979 11.739 16.209 1.00 94.31 203 GLN A N 1
ATOM 1623 C CA . GLN A 1 203 ? -16.565 11.214 17.503 1.00 94.31 203 GLN A CA 1
ATOM 1624 C C . GLN A 1 203 ? -15.054 11.282 17.650 1.00 94.31 203 GLN A C 1
ATOM 1626 O O . GLN A 1 203 ? -14.312 10.978 16.715 1.00 94.31 203 GLN A O 1
ATOM 1631 N N . ARG A 1 204 ? -14.622 11.644 18.860 1.00 93.94 204 ARG A N 1
ATOM 1632 C CA . ARG A 1 204 ? -13.223 11.705 19.269 1.00 93.94 204 ARG A CA 1
ATOM 1633 C C . ARG A 1 204 ? -13.089 11.292 20.730 1.00 93.94 204 ARG A C 1
ATOM 1635 O O . ARG A 1 204 ? -13.853 11.754 21.575 1.00 93.94 204 ARG A O 1
ATOM 1642 N N . GLN A 1 205 ? -12.086 10.475 21.021 1.00 92.88 205 GLN A N 1
ATOM 1643 C CA . GLN A 1 205 ? -11.718 10.058 22.364 1.00 92.88 205 GLN A CA 1
ATOM 1644 C C . GLN A 1 205 ? -10.215 10.224 22.575 1.00 92.88 205 GLN A C 1
ATOM 1646 O O . GLN A 1 205 ? -9.405 9.776 21.767 1.00 92.88 205 GLN A O 1
ATOM 1651 N N . ASP A 1 206 ? -9.859 10.825 23.705 1.00 92.88 206 ASP A N 1
ATOM 1652 C CA . ASP A 1 206 ? -8.482 10.982 24.150 1.00 92.88 206 ASP A CA 1
ATOM 1653 C C . ASP A 1 206 ? -8.167 9.928 25.229 1.00 92.88 206 ASP A C 1
ATOM 1655 O O . ASP A 1 206 ? -8.902 9.777 26.206 1.00 92.88 206 ASP A O 1
ATOM 1659 N N . ILE A 1 207 ? -7.062 9.202 25.061 1.00 88.56 207 ILE A N 1
ATOM 1660 C CA . ILE A 1 207 ? -6.575 8.160 25.970 1.00 88.56 207 ILE A CA 1
ATOM 1661 C C . ILE A 1 207 ? -5.201 8.581 26.483 1.00 88.56 207 ILE A C 1
ATOM 1663 O O . ILE A 1 207 ? -4.192 8.461 25.786 1.00 88.56 207 ILE A O 1
ATOM 1667 N N . TYR A 1 208 ? -5.154 9.092 27.709 1.00 86.19 208 TYR A N 1
ATOM 1668 C CA . TYR A 1 208 ? -3.904 9.516 28.333 1.00 86.19 208 TYR A CA 1
ATOM 1669 C C . TYR A 1 208 ? -3.022 8.320 28.675 1.00 86.19 208 TYR A C 1
ATOM 1671 O O . TYR A 1 208 ? -3.497 7.297 29.167 1.00 86.19 208 TYR A O 1
ATOM 1679 N N . THR A 1 209 ? -1.723 8.465 28.434 1.00 73.31 209 THR A N 1
ATOM 1680 C CA . THR A 1 209 ? -0.744 7.406 28.677 1.00 73.31 209 THR A CA 1
ATOM 1681 C C . THR A 1 209 ? 0.433 7.927 29.490 1.00 73.31 209 THR A C 1
ATOM 1683 O O . THR A 1 209 ? 0.898 9.051 29.292 1.00 73.31 209 THR A O 1
ATOM 1686 N N . GLN A 1 210 ? 0.920 7.095 30.414 1.00 72.50 210 GLN A N 1
ATOM 1687 C CA . GLN A 1 210 ? 2.181 7.331 31.127 1.00 72.50 210 GLN A CA 1
ATOM 1688 C C . GLN A 1 210 ? 3.402 6.856 30.319 1.00 72.50 210 GLN A C 1
ATOM 1690 O O . GLN A 1 210 ? 4.535 7.072 30.742 1.00 72.50 210 GLN A O 1
ATOM 1695 N N . SER A 1 211 ? 3.175 6.212 29.168 1.00 65.12 211 SER A N 1
ATOM 1696 C CA . SER A 1 211 ? 4.217 5.627 28.324 1.00 65.12 211 SER A CA 1
ATOM 1697 C C . SER A 1 211 ? 5.154 6.673 27.704 1.00 65.12 211 SER A C 1
ATOM 1699 O O . SER A 1 211 ? 4.857 7.873 27.622 1.00 65.12 211 SER A O 1
ATOM 1701 N N . THR A 1 212 ? 6.304 6.184 27.241 1.00 63.53 212 THR A N 1
ATOM 1702 C CA . THR A 1 212 ? 7.237 6.918 26.390 1.00 63.53 212 THR A CA 1
ATOM 1703 C C . THR A 1 212 ? 6.627 7.178 25.002 1.00 63.53 212 THR A C 1
ATOM 1705 O O . THR A 1 212 ? 5.544 6.707 24.660 1.00 63.53 212 THR A O 1
ATOM 1708 N N . VAL A 1 213 ? 7.286 8.045 24.234 1.00 69.94 213 VAL A N 1
ATOM 1709 C CA . VAL A 1 213 ? 6.829 8.592 22.945 1.00 69.94 213 VAL A CA 1
ATOM 1710 C C . VAL A 1 213 ? 6.388 7.486 21.973 1.00 69.94 213 VAL A C 1
ATOM 1712 O O . VAL A 1 213 ? 7.141 6.551 21.717 1.00 69.94 213 VAL A O 1
ATOM 1715 N N . ALA A 1 214 ? 5.197 7.622 21.385 1.00 69.81 214 ALA A N 1
ATOM 1716 C CA . ALA A 1 214 ? 4.692 6.689 20.378 1.00 69.81 214 ALA A CA 1
ATOM 1717 C C . ALA A 1 214 ? 5.090 7.163 18.971 1.00 69.81 214 ALA A C 1
ATOM 1719 O O . ALA A 1 214 ? 4.541 8.151 18.462 1.00 69.81 214 ALA A O 1
ATOM 1720 N N . TYR A 1 215 ? 6.068 6.470 18.378 1.00 72.56 215 TYR A N 1
ATOM 1721 C CA . TYR A 1 215 ? 6.655 6.791 17.069 1.00 72.56 215 TYR A CA 1
ATOM 1722 C C . TYR A 1 215 ? 6.032 6.030 15.898 1.00 72.56 215 TYR A C 1
ATOM 1724 O O . TYR A 1 215 ? 6.057 6.523 14.775 1.00 72.56 215 TYR A O 1
ATOM 1732 N N . SER A 1 216 ? 5.467 4.852 16.142 1.00 66.62 216 SER A N 1
ATOM 1733 C CA . SER A 1 216 ? 4.806 4.050 15.119 1.00 66.62 216 SER A CA 1
ATOM 1734 C C . SER A 1 216 ? 3.456 3.561 15.615 1.00 66.62 216 SER A C 1
ATOM 1736 O O . SER A 1 216 ? 3.227 3.406 16.815 1.00 66.62 216 SER A O 1
ATOM 1738 N N . LEU A 1 217 ? 2.554 3.349 14.665 1.00 63.66 217 LEU A N 1
ATOM 1739 C CA . LEU A 1 217 ? 1.273 2.711 14.885 1.00 63.66 217 LEU A CA 1
ATOM 1740 C C . LEU A 1 217 ? 0.969 1.903 13.630 1.00 63.66 217 LEU A C 1
ATOM 1742 O O . L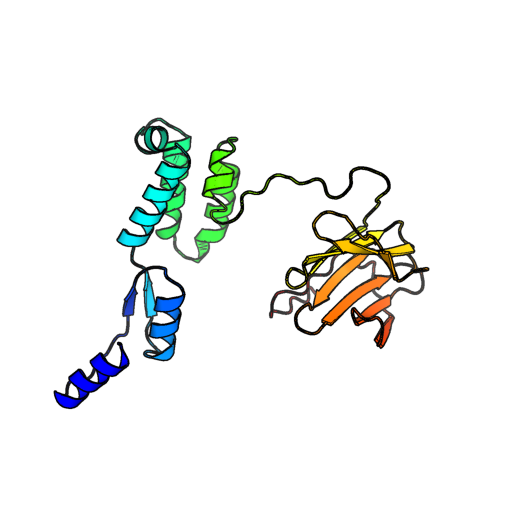EU A 1 217 ? 0.966 2.464 12.538 1.00 63.66 217 LEU A O 1
ATOM 1746 N N . ASP A 1 218 ? 0.754 0.606 13.793 1.00 62.69 218 ASP A N 1
ATOM 1747 C CA . ASP A 1 218 ? 0.333 -0.275 12.713 1.00 62.69 218 ASP A CA 1
ATOM 1748 C C . ASP A 1 218 ? -0.968 -0.946 13.140 1.00 62.69 218 ASP A C 1
ATOM 1750 O O . ASP A 1 218 ? -1.046 -1.572 14.199 1.00 62.69 218 ASP A O 1
ATOM 1754 N N . LEU A 1 219 ? -2.007 -0.745 12.339 1.00 59.03 219 LEU A N 1
ATOM 1755 C CA . LEU A 1 219 ? -3.278 -1.431 12.492 1.00 59.03 219 LEU A CA 1
ATOM 1756 C C . LEU A 1 219 ? -3.248 -2.525 11.442 1.00 59.03 219 LEU A C 1
ATOM 1758 O O . LEU A 1 219 ? -3.658 -2.317 10.300 1.00 59.03 219 LEU A O 1
ATOM 1762 N N . GLY A 1 220 ? -2.675 -3.667 11.820 1.00 45.44 220 GLY A N 1
ATOM 1763 C CA . GLY A 1 220 ? -2.584 -4.810 10.928 1.00 45.44 220 GLY A CA 1
ATOM 1764 C C . GLY A 1 220 ? -3.959 -5.110 10.339 1.00 45.44 220 GLY A C 1
ATOM 1765 O O . GLY A 1 220 ? -4.968 -5.051 11.045 1.00 45.44 220 GLY A O 1
ATOM 1766 N N . PHE A 1 221 ? -4.012 -5.440 9.047 1.00 40.91 221 PHE A N 1
ATOM 1767 C CA . PHE A 1 221 ? -5.221 -5.953 8.408 1.00 40.91 221 PHE A CA 1
ATOM 1768 C C . PHE A 1 221 ? -5.677 -7.224 9.151 1.00 40.91 221 PHE A C 1
ATOM 1770 O O . PHE A 1 221 ? -5.232 -8.330 8.857 1.00 40.91 221 PHE A O 1
ATOM 1777 N N . GLY A 1 222 ? -6.521 -7.062 10.171 1.00 33.81 222 GLY A N 1
ATOM 1778 C CA . GLY A 1 222 ? -7.116 -8.152 10.940 1.00 33.81 222 GLY A CA 1
ATOM 1779 C C . GLY A 1 222 ? -6.173 -8.994 11.810 1.00 33.81 222 GLY A C 1
ATOM 1780 O O . GLY A 1 222 ? -6.531 -10.138 12.085 1.00 33.81 222 GLY A O 1
ATOM 1781 N N . ARG A 1 223 ? -5.015 -8.488 12.265 1.00 31.34 223 ARG A N 1
ATOM 1782 C CA . ARG A 1 223 ? -4.244 -9.110 13.36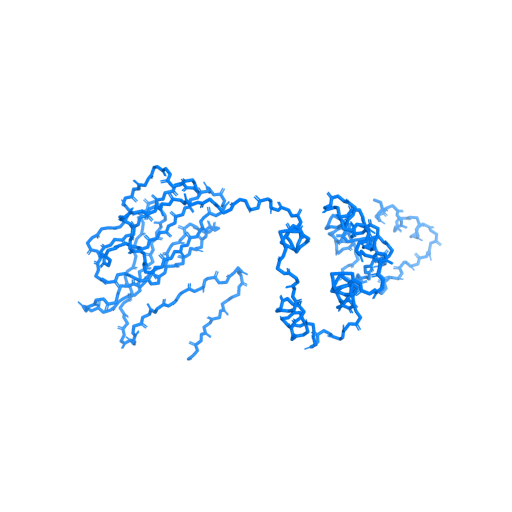6 1.00 31.34 223 ARG A CA 1
ATOM 1783 C C . ARG A 1 223 ? -3.560 -8.048 14.225 1.00 31.34 223 ARG A C 1
ATOM 1785 O O . ARG A 1 223 ? -2.648 -7.369 13.763 1.00 31.34 223 ARG A O 1
ATOM 1792 N N . ASP A 1 224 ? -4.010 -7.941 15.473 1.00 30.78 224 ASP A N 1
ATOM 1793 C CA . ASP A 1 224 ? -3.350 -7.179 16.531 1.00 30.78 224 ASP A CA 1
ATOM 1794 C C . ASP A 1 224 ? -1.917 -7.692 16.729 1.00 30.78 224 ASP A C 1
ATOM 1796 O O . ASP A 1 224 ? -1.713 -8.841 17.120 1.00 30.78 224 ASP A O 1
ATOM 1800 N N . TYR A 1 225 ? -0.925 -6.827 16.534 1.00 30.94 225 TYR A N 1
ATOM 1801 C CA . TYR A 1 225 ? 0.390 -6.998 17.146 1.00 30.94 225 TYR A CA 1
ATOM 1802 C C . TYR A 1 225 ? 0.580 -5.874 18.160 1.00 30.94 225 TYR A C 1
ATOM 1804 O O . TYR A 1 225 ? 1.026 -4.776 17.831 1.00 30.94 225 TYR A O 1
ATOM 1812 N N . LYS A 1 226 ? 0.239 -6.152 19.423 1.00 27.94 226 LYS A N 1
ATOM 1813 C CA . LYS A 1 226 ? 0.837 -5.416 20.538 1.00 27.94 226 LYS A CA 1
ATOM 1814 C C . LYS A 1 226 ? 2.277 -5.896 20.672 1.00 27.94 226 LYS A C 1
ATOM 1816 O O . LYS A 1 226 ? 2.519 -7.094 20.788 1.00 27.94 226 LYS A O 1
ATOM 1821 N N . ARG A 1 227 ? 3.220 -4.962 20.623 1.00 26.11 227 ARG A N 1
ATOM 1822 C CA . ARG A 1 227 ? 4.589 -5.194 21.078 1.00 26.11 227 ARG A CA 1
ATOM 1823 C C . ARG A 1 227 ? 4.619 -4.773 22.545 1.00 26.11 227 ARG A C 1
ATOM 1825 O O . ARG A 1 227 ? 4.326 -3.610 22.827 1.00 26.11 227 ARG A O 1
ATOM 1832 N N . ASP A 1 228 ? 4.851 -5.747 23.420 1.00 37.06 228 ASP A N 1
ATOM 1833 C CA . ASP A 1 228 ? 5.114 -5.538 24.849 1.00 37.06 228 ASP A CA 1
ATOM 1834 C C . ASP A 1 228 ? 6.373 -4.683 25.072 1.00 37.06 228 ASP A C 1
ATOM 1836 O O . ASP A 1 228 ? 7.301 -4.753 24.225 1.00 37.06 228 ASP A O 1
#

Organism: Mytilus coruscus (NCBI:txid42192)

pLDDT: mean 81.5, std 14.23, range [26.11, 96.12]

Secondary structure (DSSP, 8-state):
-HHHHHHHHHHTT-----SEEEE-S-HHHHHHHHHH-TTPEEEE-HHHHHHHHHHHHHHTT-HHHHH-SS-HHHHHHHHHHHGGGS-TTTHHHHHHHHHHT--SSHHHHHHH-TT-------S-SSS---S-EEEETTTTEEEEEETTTEEEEEETTS-S-EEEE-S-SSEEEEEEETTTTEEEEEE-SSSPEEEEEETTSS-EEEEE--SPP-------TT------

Sequence (228 aa):
MWDLLIDVCTTQRLTLQHEVVHIDFKCAMHTAVTKTFHAATISCCRFYLGQSWWRKIQSIGLSADYKDKDSDFGKWLTHFFGLAYLSTDKIEECFVELIADAPSDDKCMKFRYPSHNYTLQTICTTGINPGGIALDYVLGHVYFTHDRTKICKCNLDGSNAVDIHTSLKFPFALGLDVTNGWMYFSENGVPRKMVISRFDLSQRQDIYTQSTVAYSLDLGFGRDYKRD

Foldseek 3Di:
DVVVVCVVCVVVVHDDDALEDEEAPDPVVVVVCCVNPVNHHYDHDPVNVVVVLQVLCVVLVNNVLLVDPPRLQVVLSVVVSVLVVDDPVCSVVSVVVSVVSHPPDPSSVCSVCVPDPDPPQDLDDDDFDFQEWEALPPVQKIWTDGPLFFIWIAGVSNPPIDTPGGRAARKHEWYDPNVVQKIWIWRQHPQTWIKIAGVVRPDIDTGGDPDHDDRYDYPPPPDDDDDD

Radius of gyration: 24.64 Å; chains: 1; bounding box: 51×67×55 Å